Protein AF-A0A931X910-F1 (afdb_monomer_lite)

pLDDT: mean 81.78, std 16.57, range [31.94, 97.81]

Structure (mmCIF, N/CA/C/O backbone):
data_AF-A0A931X910-F1
#
_entry.id   AF-A0A931X910-F1
#
loop_
_atom_site.group_PDB
_atom_site.id
_atom_site.type_symbol
_atom_site.label_atom_id
_atom_site.label_alt_id
_atom_site.label_comp_id
_atom_site.label_asym_id
_atom_site.label_entity_id
_atom_site.label_seq_id
_atom_site.pdbx_PDB_ins_code
_atom_site.Cartn_x
_atom_site.Cartn_y
_atom_site.Cartn_z
_atom_site.occupancy
_atom_site.B_iso_or_equiv
_atom_site.auth_seq_id
_atom_site.auth_comp_id
_atom_site.auth_asym_id
_atom_site.auth_atom_id
_atom_site.pdbx_PDB_model_num
ATOM 1 N N . MET A 1 1 ? 30.484 -17.017 -35.578 1.00 37.19 1 MET A N 1
ATOM 2 C CA . MET A 1 1 ? 29.301 -17.489 -34.818 1.00 37.19 1 MET A CA 1
ATOM 3 C C . MET A 1 1 ? 29.527 -17.463 -33.292 1.00 37.19 1 MET A C 1
ATOM 5 O O . MET A 1 1 ? 29.218 -18.430 -32.618 1.00 37.19 1 MET A O 1
ATOM 9 N N . ARG A 1 2 ? 30.052 -16.366 -32.712 1.00 39.41 2 ARG A N 1
ATOM 10 C CA . ARG A 1 2 ? 30.389 -16.263 -31.266 1.00 39.41 2 ARG A CA 1
ATOM 11 C C . ARG A 1 2 ? 29.526 -15.255 -30.473 1.00 39.41 2 ARG A C 1
ATOM 13 O O . ARG A 1 2 ? 29.791 -15.018 -29.308 1.00 39.41 2 ARG A O 1
ATOM 20 N N . GLY A 1 3 ? 28.507 -14.649 -31.096 1.00 31.94 3 GLY A N 1
ATOM 21 C CA . GLY A 1 3 ? 27.680 -13.589 -30.483 1.00 31.94 3 GLY A CA 1
ATOM 22 C C . GLY A 1 3 ? 26.340 -14.043 -29.891 1.00 31.94 3 GLY A C 1
ATOM 23 O O . GLY A 1 3 ? 25.723 -13.292 -29.147 1.00 31.94 3 GLY A O 1
ATOM 24 N N . VAL A 1 4 ? 25.901 -15.268 -30.195 1.00 36.06 4 VAL A N 1
ATOM 25 C CA . VAL A 1 4 ? 24.654 -15.850 -29.672 1.00 36.06 4 VAL A CA 1
ATOM 26 C C . VAL A 1 4 ? 24.704 -16.133 -28.157 1.00 36.06 4 VAL A C 1
ATOM 28 O O . VAL A 1 4 ? 23.728 -15.798 -27.491 1.00 36.06 4 VAL A O 1
ATOM 31 N N . PRO A 1 5 ? 25.807 -16.635 -27.550 1.00 39.22 5 PRO A N 1
ATOM 32 C CA . PRO A 1 5 ? 25.792 -16.947 -26.117 1.00 39.22 5 PRO A CA 1
ATOM 33 C C . PRO A 1 5 ? 25.761 -15.697 -25.221 1.00 39.22 5 PRO A C 1
ATOM 35 O O . PRO A 1 5 ? 25.192 -15.740 -24.139 1.00 39.22 5 PRO A O 1
ATOM 38 N N . ILE A 1 6 ? 26.293 -14.557 -25.683 1.00 45.19 6 ILE A N 1
ATOM 39 C CA . ILE A 1 6 ? 26.312 -13.302 -24.907 1.00 45.19 6 ILE A CA 1
ATOM 40 C C . ILE A 1 6 ? 24.940 -12.615 -24.928 1.00 45.19 6 ILE A C 1
ATOM 42 O O . ILE A 1 6 ? 24.503 -12.080 -23.915 1.00 45.19 6 ILE A O 1
ATOM 46 N N . ALA A 1 7 ? 24.232 -12.658 -26.060 1.00 36.72 7 ALA A N 1
ATOM 47 C CA . ALA A 1 7 ? 22.882 -12.105 -26.160 1.00 36.72 7 ALA A CA 1
ATOM 48 C C . ALA A 1 7 ? 21.877 -12.911 -25.320 1.00 36.72 7 ALA A C 1
ATOM 50 O O . ALA A 1 7 ? 21.043 -12.322 -24.636 1.00 36.72 7 ALA A O 1
ATOM 51 N N . VAL A 1 8 ? 22.010 -14.243 -25.303 1.00 39.50 8 VAL A N 1
ATOM 52 C CA . VAL A 1 8 ? 21.217 -15.114 -24.423 1.00 39.50 8 VAL A CA 1
ATOM 53 C C . VAL A 1 8 ? 21.567 -14.866 -22.955 1.00 39.50 8 VAL A C 1
ATOM 55 O O . VAL A 1 8 ? 20.655 -14.760 -22.148 1.00 39.50 8 VAL A O 1
ATOM 58 N N . ALA A 1 9 ? 22.842 -14.659 -22.607 1.00 41.31 9 ALA A N 1
ATOM 59 C CA . ALA A 1 9 ? 23.249 -14.315 -21.242 1.00 41.31 9 ALA A CA 1
ATOM 60 C C . ALA A 1 9 ? 22.758 -12.927 -20.786 1.00 41.31 9 ALA A C 1
ATOM 62 O O . ALA A 1 9 ? 22.422 -12.754 -19.621 1.00 41.31 9 ALA A O 1
ATOM 63 N N . ALA A 1 10 ? 22.665 -11.941 -21.684 1.00 45.19 10 ALA A N 1
ATOM 64 C CA . ALA A 1 10 ? 22.158 -10.607 -21.355 1.00 45.19 10 ALA A CA 1
ATOM 65 C C . ALA A 1 10 ? 20.630 -10.588 -21.189 1.00 45.19 10 ALA A C 1
ATOM 67 O O . ALA A 1 10 ? 20.118 -9.954 -20.270 1.00 45.19 10 ALA A O 1
ATOM 68 N N . VAL A 1 11 ? 19.899 -11.321 -22.037 1.00 44.06 11 VAL A N 1
ATOM 69 C CA . VAL A 1 11 ? 18.442 -11.491 -21.904 1.00 44.06 11 VAL A CA 1
ATOM 70 C C . VAL A 1 11 ? 18.108 -12.360 -20.689 1.00 44.06 11 VAL A C 1
ATOM 72 O O . VAL A 1 11 ? 17.203 -12.016 -19.935 1.00 44.06 11 VAL A O 1
ATOM 75 N N . ALA A 1 12 ? 18.886 -13.415 -20.430 1.00 40.19 12 ALA A N 1
ATOM 76 C CA . ALA A 1 12 ? 18.801 -14.196 -19.198 1.00 40.19 12 ALA A CA 1
ATOM 77 C C . ALA A 1 12 ? 19.174 -13.359 -17.968 1.00 40.19 12 ALA A C 1
ATOM 79 O O . ALA A 1 12 ? 18.536 -13.504 -16.941 1.00 40.19 12 ALA A O 1
ATOM 80 N N . GLY A 1 13 ? 20.131 -12.432 -18.071 1.00 47.25 13 GLY A N 1
ATOM 81 C CA . GLY A 1 13 ? 20.490 -11.503 -16.998 1.00 47.25 13 GLY A CA 1
ATOM 82 C C . GLY A 1 13 ? 19.378 -10.503 -16.678 1.00 47.25 13 GLY A C 1
ATOM 83 O O . GLY A 1 13 ? 19.119 -10.241 -15.509 1.00 47.25 13 GLY A O 1
ATOM 84 N N . VAL A 1 14 ? 18.672 -9.999 -17.694 1.00 48.66 14 VAL A N 1
ATOM 85 C CA . VAL A 1 14 ? 17.488 -9.136 -17.532 1.00 48.66 14 VAL A CA 1
ATOM 86 C C . VAL A 1 14 ? 16.306 -9.917 -16.946 1.00 48.66 14 VAL A C 1
ATOM 88 O O . VAL A 1 14 ? 15.656 -9.428 -16.024 1.00 48.66 14 VAL A O 1
ATOM 91 N N . LEU A 1 15 ? 16.066 -11.146 -17.419 1.00 43.22 15 LEU A N 1
ATOM 92 C CA . LEU A 1 15 ? 15.037 -12.041 -16.877 1.00 43.22 15 LEU A CA 1
ATOM 93 C C . LEU A 1 15 ? 15.360 -12.474 -15.436 1.00 43.22 15 LEU A C 1
ATOM 95 O O . LEU A 1 15 ? 14.472 -12.468 -14.584 1.00 43.22 15 LEU A O 1
ATOM 99 N N . CYS A 1 16 ? 16.631 -12.752 -15.131 1.00 41.53 16 CYS A N 1
ATOM 100 C CA . CYS A 1 16 ? 17.117 -12.982 -13.773 1.00 41.53 16 CYS A CA 1
ATOM 101 C C . CYS A 1 16 ? 16.945 -11.730 -12.916 1.00 41.53 16 CYS A C 1
ATOM 103 O O . CYS A 1 16 ? 16.457 -11.852 -11.806 1.00 41.53 16 CYS A O 1
ATOM 105 N N . PHE A 1 17 ? 17.233 -10.522 -13.410 1.00 45.16 17 PHE A N 1
ATOM 106 C CA . PHE A 1 17 ? 17.000 -9.283 -12.653 1.00 45.16 17 PHE A CA 1
ATOM 107 C C . PHE A 1 17 ? 15.525 -9.076 -12.285 1.00 45.16 17 PHE A C 1
ATOM 109 O O . PHE A 1 17 ? 15.231 -8.599 -11.191 1.00 45.16 17 PHE A O 1
ATOM 116 N N . THR A 1 18 ? 14.594 -9.481 -13.154 1.00 46.31 18 THR A N 1
ATOM 117 C CA . THR A 1 18 ? 13.155 -9.454 -12.846 1.00 46.31 18 THR A CA 1
ATOM 118 C C . THR A 1 18 ? 12.698 -10.601 -11.934 1.00 46.31 18 THR A C 1
ATOM 120 O O . THR A 1 18 ? 11.724 -10.433 -11.206 1.00 46.31 18 THR A O 1
ATOM 123 N N . ALA A 1 19 ? 13.402 -11.739 -11.925 1.00 39.91 19 ALA A N 1
ATOM 124 C CA . ALA A 1 19 ? 13.102 -12.901 -11.079 1.00 39.91 19 ALA A CA 1
ATOM 125 C C . ALA A 1 19 ? 13.831 -12.887 -9.714 1.00 39.91 19 ALA A C 1
ATOM 127 O O . ALA A 1 19 ? 13.391 -13.533 -8.769 1.00 39.91 19 ALA A O 1
ATOM 128 N N . LEU A 1 20 ? 14.910 -12.112 -9.563 1.00 43.19 20 LEU A N 1
ATOM 129 C CA . LEU A 1 20 ? 15.740 -12.030 -8.350 1.00 43.19 20 LEU A CA 1
ATOM 130 C C . LEU A 1 20 ? 15.029 -11.372 -7.155 1.00 43.19 20 LEU A C 1
ATOM 132 O O . LEU A 1 20 ? 15.513 -11.470 -6.031 1.00 43.19 20 LEU A O 1
ATOM 136 N N . GLY A 1 21 ? 13.853 -10.772 -7.360 1.00 41.94 21 GLY A N 1
ATOM 137 C CA . GLY A 1 21 ? 12.989 -10.295 -6.275 1.00 41.94 21 GLY A CA 1
ATOM 138 C C . GLY A 1 21 ? 12.405 -11.407 -5.390 1.00 41.94 21 GLY A C 1
ATOM 139 O O . GLY A 1 21 ? 11.758 -11.095 -4.393 1.00 41.94 21 GLY A O 1
ATOM 140 N N . THR A 1 22 ? 12.607 -12.687 -5.733 1.00 41.72 22 THR A N 1
ATOM 141 C CA . THR A 1 22 ? 12.107 -13.837 -4.957 1.00 41.72 22 THR A CA 1
ATOM 142 C C . THR A 1 22 ? 13.198 -14.679 -4.288 1.00 41.72 22 THR A C 1
ATOM 144 O O . THR A 1 22 ? 12.863 -15.662 -3.630 1.00 41.72 22 THR A O 1
ATOM 147 N N . ALA A 1 23 ? 14.485 -14.347 -4.444 1.00 38.78 23 ALA A N 1
ATOM 148 C CA . ALA A 1 23 ? 15.570 -15.134 -3.855 1.00 38.78 23 ALA A CA 1
ATOM 149 C C . ALA A 1 23 ? 15.841 -14.705 -2.395 1.00 38.78 23 ALA A C 1
ATOM 151 O O . ALA A 1 23 ? 15.993 -13.508 -2.135 1.00 38.78 23 ALA A O 1
ATOM 152 N N . PRO A 1 24 ? 15.896 -15.643 -1.427 1.00 40.34 24 PRO A N 1
ATOM 153 C CA . PRO A 1 24 ? 16.210 -15.319 -0.043 1.00 40.34 24 PRO A CA 1
ATOM 154 C C . PRO A 1 24 ? 17.628 -14.741 0.075 1.00 40.34 24 PRO A C 1
ATOM 156 O O . PRO A 1 24 ? 18.580 -15.199 -0.549 1.00 40.34 24 PRO A O 1
ATOM 159 N N . PHE A 1 25 ? 17.718 -13.692 0.883 1.00 46.91 25 PHE A N 1
ATOM 160 C CA . PHE A 1 25 ? 18.834 -12.770 1.081 1.00 46.91 25 PHE A CA 1
ATOM 161 C C . PHE A 1 25 ? 20.026 -13.439 1.802 1.00 46.91 25 PHE A C 1
ATOM 163 O O . PHE A 1 25 ? 20.236 -13.179 2.984 1.00 46.91 25 PHE A O 1
ATOM 170 N N . VAL A 1 26 ? 20.752 -14.362 1.152 1.00 46.69 26 VAL A N 1
ATOM 171 C CA . VAL A 1 26 ? 21.807 -15.156 1.833 1.00 46.69 26 VAL A CA 1
ATOM 172 C C . VAL A 1 26 ? 23.192 -15.160 1.155 1.00 46.69 26 VAL A C 1
ATOM 174 O O . VAL A 1 26 ? 24.150 -15.558 1.795 1.00 46.69 26 VAL A O 1
ATOM 177 N N . ASP A 1 27 ? 23.389 -14.586 -0.032 1.00 46.28 27 ASP A N 1
ATOM 178 C CA . ASP A 1 27 ? 24.735 -14.397 -0.620 1.00 46.28 27 ASP A CA 1
ATOM 179 C C . ASP A 1 27 ? 24.799 -13.065 -1.384 1.00 46.28 27 ASP A C 1
ATOM 181 O O . ASP A 1 27 ? 23.728 -12.526 -1.693 1.00 46.28 27 ASP A O 1
ATOM 185 N N . PRO A 1 28 ? 25.985 -12.477 -1.689 1.00 53.91 28 PRO A N 1
ATOM 186 C CA . PRO A 1 28 ? 26.033 -11.331 -2.592 1.00 53.91 28 PRO A CA 1
ATOM 187 C C . PRO A 1 28 ? 25.282 -11.738 -3.864 1.00 53.91 28 PRO A C 1
ATOM 189 O O . PRO A 1 28 ? 25.686 -12.700 -4.520 1.00 53.91 28 PRO A O 1
ATOM 192 N N . PRO A 1 29 ? 24.143 -11.090 -4.169 1.00 62.62 29 PRO A N 1
ATOM 193 C CA . PRO A 1 29 ? 23.211 -11.625 -5.143 1.00 62.62 29 PRO A CA 1
ATOM 194 C C . PRO A 1 29 ? 23.954 -11.749 -6.464 1.00 62.62 29 PRO A C 1
ATOM 196 O O . PRO A 1 29 ? 24.669 -10.827 -6.850 1.00 62.62 29 PRO A O 1
ATOM 199 N N . GLU A 1 30 ? 23.795 -12.865 -7.169 1.00 56.19 30 GLU A N 1
ATOM 200 C CA . GLU A 1 30 ? 24.466 -13.147 -8.449 1.00 56.19 30 GLU A CA 1
ATOM 201 C C . GLU A 1 30 ? 24.354 -11.973 -9.453 1.00 56.19 30 GLU A C 1
ATOM 203 O O . GLU A 1 30 ? 25.235 -11.746 -10.288 1.00 56.19 30 GLU A O 1
ATOM 208 N N . GLY A 1 31 ? 23.313 -11.143 -9.305 1.00 60.06 31 GLY A N 1
ATOM 209 C CA . GLY A 1 31 ? 23.129 -9.879 -10.018 1.00 60.06 31 GLY A CA 1
ATOM 210 C C . GLY A 1 31 ? 24.230 -8.824 -9.813 1.00 60.06 31 GLY A C 1
ATOM 211 O O . GLY A 1 31 ? 24.483 -8.045 -10.730 1.00 60.06 31 GLY A O 1
ATOM 212 N N . PHE A 1 32 ? 24.931 -8.796 -8.676 1.00 69.00 32 PHE A N 1
ATOM 213 C CA . PHE A 1 32 ? 26.040 -7.869 -8.414 1.00 69.00 32 PHE A CA 1
ATOM 214 C C . PHE A 1 32 ? 27.243 -8.157 -9.321 1.00 69.00 32 PHE A C 1
ATOM 216 O O . PHE A 1 32 ? 27.786 -7.248 -9.952 1.00 69.00 32 PHE A O 1
ATOM 223 N N . HIS A 1 33 ? 27.621 -9.431 -9.458 1.00 72.81 33 HIS A N 1
ATOM 224 C CA . HIS A 1 33 ? 28.707 -9.840 -10.350 1.00 72.81 33 HIS A CA 1
ATOM 225 C C . HIS A 1 33 ? 28.357 -9.574 -11.818 1.00 72.81 33 HIS A C 1
ATOM 227 O O . HIS A 1 33 ? 29.181 -9.044 -12.567 1.00 72.81 33 HIS A O 1
ATOM 233 N N . ALA A 1 34 ? 27.116 -9.861 -12.217 1.00 71.69 34 ALA A N 1
ATOM 234 C CA . ALA A 1 34 ? 26.628 -9.549 -13.557 1.00 71.69 34 ALA A CA 1
ATOM 235 C C . ALA A 1 34 ? 26.652 -8.035 -13.851 1.00 71.69 34 ALA A C 1
ATOM 237 O O . ALA A 1 34 ? 27.059 -7.628 -14.942 1.00 71.69 34 ALA A O 1
ATOM 238 N N . ALA A 1 35 ? 26.281 -7.194 -12.880 1.00 72.75 35 ALA A N 1
ATOM 239 C CA . ALA A 1 35 ? 26.308 -5.739 -13.024 1.00 72.75 35 ALA A CA 1
ATOM 240 C C . ALA A 1 35 ? 27.735 -5.196 -13.203 1.00 72.75 35 ALA A C 1
ATOM 242 O O . ALA A 1 35 ? 27.966 -4.354 -14.073 1.00 72.75 35 ALA A O 1
ATOM 243 N N . LEU A 1 36 ? 28.708 -5.710 -12.442 1.00 78.38 36 LEU A N 1
ATOM 244 C CA . LEU A 1 36 ? 30.117 -5.333 -12.596 1.00 78.38 36 LEU A CA 1
ATOM 245 C C . LEU A 1 36 ? 30.684 -5.756 -13.958 1.00 78.38 36 LEU A C 1
ATOM 247 O O . LEU A 1 36 ? 31.398 -4.978 -14.593 1.00 78.38 36 LEU A O 1
ATOM 251 N N . LEU A 1 37 ? 30.335 -6.953 -14.444 1.00 81.56 37 LEU A N 1
ATOM 252 C CA . LEU A 1 37 ? 30.733 -7.415 -15.778 1.00 81.56 37 LEU A CA 1
ATOM 253 C C . LEU A 1 37 ? 30.118 -6.553 -16.891 1.00 81.56 37 LEU A C 1
ATOM 255 O O . LEU A 1 37 ? 30.815 -6.193 -17.842 1.00 81.56 37 LEU A O 1
ATOM 259 N N . ALA A 1 38 ? 28.844 -6.174 -16.763 1.00 79.56 38 ALA A N 1
ATOM 260 C CA . ALA A 1 38 ? 28.187 -5.265 -17.700 1.00 79.56 38 ALA A CA 1
ATOM 261 C C . ALA A 1 38 ? 28.839 -3.871 -17.695 1.00 79.56 38 ALA A C 1
ATOM 263 O O . ALA A 1 38 ? 29.133 -3.323 -18.759 1.00 79.56 38 ALA A O 1
ATOM 264 N N . ALA A 1 39 ? 29.143 -3.332 -16.510 1.00 81.69 39 ALA A N 1
ATOM 265 C CA . ALA A 1 39 ? 29.836 -2.055 -16.360 1.00 81.69 39 ALA A CA 1
ATOM 266 C C . ALA A 1 39 ? 31.229 -2.085 -17.006 1.00 81.69 39 ALA A C 1
ATOM 268 O O . ALA A 1 39 ? 31.592 -1.164 -17.743 1.00 81.69 39 ALA A O 1
ATOM 269 N N . ARG A 1 40 ? 31.982 -3.173 -16.803 1.00 84.75 40 ARG A N 1
ATOM 270 C CA . ARG A 1 40 ? 33.286 -3.374 -17.443 1.00 84.75 40 ARG A CA 1
ATOM 271 C C . ARG A 1 40 ? 33.173 -3.427 -18.967 1.00 84.75 40 ARG A C 1
ATOM 273 O O . ARG A 1 40 ? 33.951 -2.772 -19.655 1.00 84.75 40 ARG A O 1
ATOM 280 N N . ALA A 1 41 ? 32.185 -4.152 -19.493 1.00 83.75 41 ALA A N 1
ATOM 281 C CA . ALA A 1 41 ? 31.946 -4.250 -20.931 1.00 83.75 41 ALA A CA 1
ATOM 282 C C . ALA A 1 41 ? 31.585 -2.893 -21.566 1.00 83.75 41 ALA A C 1
ATOM 284 O O . ALA A 1 41 ? 32.011 -2.607 -22.688 1.00 83.75 41 ALA A O 1
ATOM 285 N N . TRP A 1 42 ? 30.833 -2.044 -20.856 1.00 82.69 42 TRP A N 1
ATOM 286 C CA . TRP A 1 42 ? 30.564 -0.669 -21.283 1.00 82.69 42 TRP A CA 1
ATOM 287 C C . TRP A 1 42 ? 31.821 0.210 -21.261 1.00 82.69 42 TRP A C 1
ATOM 289 O O . TRP A 1 42 ? 32.052 0.923 -22.239 1.00 82.69 42 TRP A O 1
ATOM 299 N N . ASP A 1 43 ? 32.650 0.142 -20.214 1.00 86.38 43 ASP A N 1
ATOM 300 C CA . ASP A 1 43 ? 33.898 0.921 -20.114 1.00 86.38 43 ASP A CA 1
ATOM 301 C C . ASP A 1 43 ? 34.890 0.552 -21.232 1.00 86.38 43 ASP A C 1
ATOM 303 O O . ASP A 1 43 ? 35.399 1.431 -21.933 1.00 86.38 43 ASP A O 1
ATOM 307 N N . ASP A 1 44 ? 35.081 -0.746 -21.494 1.00 85.56 44 ASP A N 1
ATOM 308 C CA . ASP A 1 44 ? 35.953 -1.222 -22.576 1.00 85.56 44 ASP A CA 1
ATOM 309 C C . ASP A 1 44 ? 35.453 -0.770 -23.961 1.00 85.56 44 ASP A C 1
ATOM 311 O O . ASP A 1 44 ? 36.248 -0.378 -24.823 1.00 85.56 44 ASP A O 1
ATOM 315 N N . ALA A 1 45 ? 34.134 -0.753 -24.180 1.00 84.50 45 ALA A N 1
ATOM 316 C CA . ALA A 1 45 ? 33.540 -0.276 -25.429 1.00 84.50 45 ALA A CA 1
ATOM 317 C C . ALA A 1 45 ? 33.593 1.250 -25.593 1.00 84.50 45 ALA A C 1
ATOM 319 O O . ALA A 1 45 ? 33.788 1.732 -26.712 1.00 84.50 45 ALA A O 1
ATOM 320 N N . LEU A 1 46 ? 33.481 2.015 -24.505 1.00 85.12 46 LEU A N 1
ATOM 321 C CA . LEU A 1 46 ? 33.659 3.471 -24.521 1.00 85.12 46 LEU A CA 1
ATOM 322 C C . LEU A 1 46 ? 35.112 3.858 -24.822 1.00 85.12 46 LEU A C 1
ATOM 324 O O . LEU A 1 46 ? 35.353 4.765 -25.622 1.00 85.12 46 LEU A O 1
ATOM 328 N N . ARG A 1 47 ? 36.076 3.135 -24.241 1.00 87.56 47 ARG A N 1
ATOM 329 C CA . ARG A 1 47 ? 37.519 3.348 -24.457 1.00 87.56 47 ARG A CA 1
ATOM 330 C C . ARG A 1 47 ? 38.045 2.758 -25.768 1.00 87.56 47 ARG A C 1
ATOM 332 O O . ARG A 1 47 ? 39.207 2.976 -26.098 1.00 87.56 47 ARG A O 1
ATOM 339 N N . ARG A 1 48 ? 37.204 2.048 -26.531 1.00 81.81 48 ARG A N 1
ATOM 340 C CA . ARG A 1 48 ? 37.568 1.325 -27.767 1.00 81.81 48 ARG A CA 1
ATOM 341 C C . ARG A 1 48 ? 38.701 0.310 -27.553 1.00 81.81 48 ARG A C 1
ATOM 343 O O . ARG A 1 48 ? 39.602 0.198 -28.383 1.00 81.81 48 ARG A O 1
ATOM 350 N N . GLY A 1 49 ? 38.653 -0.422 -26.442 1.00 78.06 49 GLY A N 1
ATOM 351 C CA . GLY A 1 49 ? 39.635 -1.456 -26.122 1.00 78.06 49 GLY A CA 1
ATOM 352 C C . GLY A 1 49 ? 39.633 -2.620 -27.131 1.00 78.06 49 GLY A C 1
ATOM 353 O O . GLY A 1 49 ? 38.609 -2.901 -27.767 1.00 78.06 49 GLY A O 1
ATOM 354 N N . PRO A 1 50 ? 40.764 -3.329 -27.297 1.00 73.75 50 PRO A N 1
ATOM 355 C CA . PRO A 1 50 ? 40.826 -4.514 -28.146 1.00 73.75 50 PRO A CA 1
ATOM 356 C C . PRO A 1 50 ? 39.858 -5.594 -27.637 1.00 73.75 50 PRO A C 1
ATOM 358 O O . PRO A 1 50 ? 39.865 -5.946 -26.463 1.00 73.75 50 PRO A O 1
ATOM 361 N N . GLY A 1 51 ? 39.004 -6.113 -28.527 1.00 77.75 51 GLY A N 1
ATOM 362 C CA . GLY A 1 51 ? 37.983 -7.112 -28.181 1.00 77.75 51 GLY A CA 1
ATOM 363 C C . GLY A 1 51 ? 36.677 -6.545 -27.609 1.00 77.75 51 GLY A C 1
ATOM 364 O O . GLY A 1 51 ? 35.797 -7.327 -27.247 1.00 77.75 51 GLY A O 1
ATOM 365 N N . ALA A 1 52 ? 36.515 -5.218 -27.559 1.00 80.19 52 ALA A N 1
ATOM 366 C CA . ALA A 1 52 ? 35.318 -4.603 -27.003 1.00 80.19 52 ALA A CA 1
ATOM 367 C C . ALA A 1 52 ? 34.026 -4.997 -27.758 1.00 80.19 52 ALA A C 1
ATOM 369 O O . ALA A 1 52 ? 34.003 -5.041 -28.998 1.00 80.19 52 ALA A O 1
ATOM 370 N N . PRO A 1 53 ? 32.922 -5.257 -27.032 1.00 79.31 53 PRO A N 1
ATOM 371 C CA . PRO A 1 53 ? 31.641 -5.564 -27.647 1.00 79.31 53 PRO A CA 1
ATOM 372 C C . PRO A 1 53 ? 31.107 -4.378 -28.460 1.00 79.31 53 PRO A C 1
ATOM 374 O O . PRO A 1 53 ? 31.324 -3.207 -28.150 1.00 79.31 53 PRO A O 1
ATOM 377 N N . ARG A 1 54 ? 30.377 -4.685 -29.538 1.00 82.00 54 ARG A N 1
ATOM 378 C CA . ARG A 1 54 ? 29.789 -3.659 -30.411 1.00 82.00 54 ARG A CA 1
ATOM 379 C C . ARG A 1 54 ? 28.742 -2.851 -29.645 1.00 82.00 54 ARG A C 1
ATOM 381 O O . ARG A 1 54 ? 27.939 -3.431 -28.921 1.00 82.00 54 ARG A O 1
ATOM 388 N N . ALA A 1 55 ? 28.658 -1.549 -29.923 1.00 78.38 55 ALA A N 1
ATOM 389 C CA . ALA A 1 55 ? 27.672 -0.647 -29.317 1.00 78.38 55 ALA A CA 1
ATOM 390 C C . ALA A 1 55 ? 26.236 -1.202 -29.356 1.00 78.38 55 ALA A C 1
ATOM 392 O O . ALA A 1 55 ? 25.534 -1.166 -28.355 1.00 78.38 55 ALA A O 1
ATOM 393 N N . GLY A 1 56 ? 25.821 -1.794 -30.482 1.00 76.00 56 GLY A N 1
ATOM 394 C CA . GLY A 1 56 ? 24.493 -2.402 -30.595 1.00 76.00 56 GLY A CA 1
ATOM 395 C C . GLY A 1 56 ? 24.262 -3.564 -29.623 1.00 76.00 56 GLY A C 1
ATOM 396 O O . GLY A 1 56 ? 23.189 -3.661 -29.050 1.00 76.00 56 GLY A O 1
ATOM 397 N N . VAL A 1 57 ? 25.272 -4.398 -29.355 1.00 83.25 57 VAL A N 1
ATOM 398 C CA . VAL A 1 57 ? 25.154 -5.512 -28.391 1.00 83.25 57 VAL A CA 1
ATOM 399 C C . VAL A 1 57 ? 24.926 -4.989 -26.972 1.00 83.25 57 VAL A C 1
ATOM 401 O O . VAL A 1 57 ? 24.203 -5.603 -26.198 1.00 83.25 57 VAL A O 1
ATOM 404 N N . LEU A 1 58 ? 25.510 -3.836 -26.652 1.00 84.38 58 LEU A N 1
ATOM 405 C CA . LEU A 1 58 ? 25.424 -3.209 -25.337 1.00 84.38 58 LEU A CA 1
ATOM 406 C C . LEU A 1 58 ? 24.155 -2.370 -25.134 1.00 84.38 58 LEU A C 1
ATOM 408 O O . LEU A 1 58 ? 23.733 -2.190 -23.995 1.00 84.38 58 LEU A O 1
ATOM 412 N N . LEU A 1 59 ? 23.559 -1.857 -26.214 1.00 86.88 59 LEU A N 1
ATOM 413 C CA . LEU A 1 59 ? 22.344 -1.034 -26.172 1.00 86.88 59 LEU A CA 1
ATOM 414 C C . LEU A 1 59 ? 21.052 -1.838 -26.376 1.00 86.88 59 LEU A C 1
ATOM 416 O O . LEU A 1 59 ? 19.991 -1.385 -25.956 1.00 86.88 59 LEU A O 1
ATOM 420 N N . VAL A 1 60 ? 21.116 -3.027 -26.984 1.00 87.81 60 VAL A N 1
ATOM 421 C CA . VAL A 1 60 ? 19.930 -3.872 -27.213 1.00 87.81 60 VAL A CA 1
ATOM 422 C C . VAL A 1 60 ? 19.234 -4.292 -25.911 1.00 87.81 60 VAL A C 1
ATOM 424 O O . VAL A 1 60 ? 18.015 -4.154 -25.859 1.00 87.81 60 VAL A O 1
ATOM 427 N N . PRO A 1 61 ? 19.925 -4.747 -24.846 1.00 86.94 61 PRO A N 1
ATOM 428 C CA . PRO A 1 61 ? 19.244 -5.120 -23.605 1.00 86.94 61 PRO A CA 1
ATOM 429 C C . PRO A 1 61 ? 18.414 -3.984 -22.974 1.00 86.94 61 PRO A C 1
ATOM 431 O O . PRO A 1 61 ? 17.215 -4.193 -22.780 1.00 86.94 61 PRO A O 1
ATOM 434 N N . PRO A 1 62 ? 18.958 -2.772 -22.710 1.00 86.62 62 PRO A N 1
ATOM 435 C CA . PRO A 1 62 ? 18.143 -1.682 -22.172 1.00 86.62 62 PRO A CA 1
ATOM 436 C C . PRO A 1 62 ? 17.054 -1.230 -23.153 1.00 86.62 62 PRO A C 1
ATOM 438 O O . PRO A 1 62 ? 15.955 -0.896 -22.718 1.00 86.62 62 PRO A O 1
ATOM 441 N N . LEU A 1 63 ? 17.308 -1.283 -24.468 1.00 92.50 63 LEU A N 1
ATOM 442 C CA . LEU A 1 63 ? 16.288 -1.002 -25.480 1.00 92.50 63 LEU A CA 1
ATOM 443 C C . LEU A 1 63 ? 15.093 -1.959 -25.368 1.00 92.50 63 LEU A C 1
ATOM 445 O O . LEU A 1 63 ? 13.955 -1.502 -25.374 1.00 92.50 63 LEU A O 1
ATOM 449 N N . VAL A 1 64 ? 15.335 -3.267 -25.250 1.00 91.00 64 VAL A N 1
ATOM 450 C CA . VAL A 1 64 ? 14.268 -4.275 -25.129 1.00 91.00 64 VAL A CA 1
ATOM 451 C C . VAL A 1 64 ? 13.458 -4.059 -23.852 1.00 91.00 64 VAL A C 1
ATOM 453 O O . VAL A 1 64 ? 12.230 -4.075 -23.905 1.00 91.00 64 VAL A O 1
ATOM 456 N N . VAL A 1 65 ? 14.126 -3.803 -22.723 1.00 89.38 65 VAL A N 1
ATOM 457 C CA . VAL A 1 65 ? 13.450 -3.540 -21.440 1.00 89.38 65 VAL A CA 1
ATOM 458 C C . VAL A 1 65 ? 12.579 -2.292 -21.524 1.00 89.38 65 VAL A C 1
ATOM 460 O O . VAL A 1 65 ? 11.415 -2.327 -21.127 1.00 89.38 65 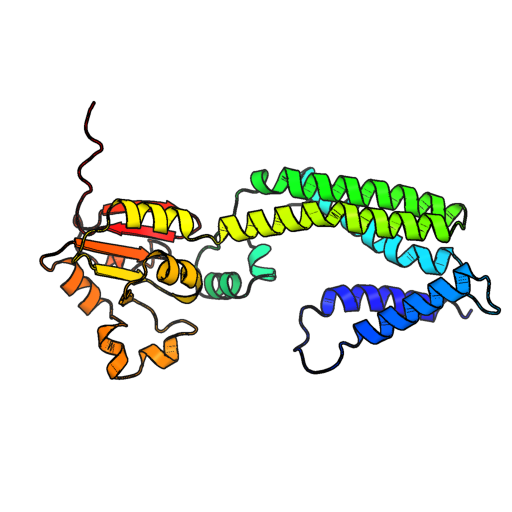VAL A O 1
ATOM 463 N N . PHE A 1 66 ? 13.111 -1.194 -22.062 1.00 93.38 66 PHE A N 1
ATOM 464 C CA . PHE A 1 66 ? 12.369 0.063 -22.150 1.00 93.38 66 PHE A CA 1
ATOM 465 C C . PHE A 1 66 ? 11.223 -0.026 -23.154 1.00 93.38 66 PHE A C 1
ATOM 467 O O . PHE A 1 66 ? 10.144 0.490 -22.871 1.00 93.38 66 PHE A O 1
ATOM 474 N N . ALA A 1 67 ? 11.412 -0.735 -24.269 1.00 93.94 67 ALA A N 1
ATOM 475 C CA . ALA A 1 67 ? 10.351 -0.977 -25.238 1.00 93.94 67 ALA A CA 1
ATOM 476 C C . ALA A 1 67 ? 9.214 -1.800 -24.619 1.00 93.94 67 ALA A C 1
ATOM 478 O O . ALA A 1 67 ? 8.048 -1.430 -24.748 1.00 93.94 67 ALA A O 1
ATOM 479 N N . ALA A 1 68 ? 9.544 -2.877 -23.900 1.00 92.62 68 ALA A N 1
ATOM 480 C CA . ALA A 1 68 ? 8.553 -3.688 -23.200 1.00 92.62 68 ALA A CA 1
ATOM 481 C C . ALA A 1 68 ? 7.800 -2.864 -22.145 1.00 92.62 68 ALA A C 1
ATOM 483 O O . ALA A 1 68 ? 6.570 -2.882 -22.118 1.00 92.62 68 ALA A O 1
ATOM 484 N N . ALA A 1 69 ? 8.516 -2.085 -21.327 1.00 89.44 69 ALA A N 1
ATOM 485 C CA . ALA A 1 69 ? 7.907 -1.197 -20.341 1.00 89.44 69 ALA A CA 1
ATOM 486 C C . ALA A 1 69 ? 6.982 -0.162 -21.002 1.00 89.44 69 ALA A C 1
ATOM 488 O O . ALA A 1 69 ? 5.845 0.002 -20.566 1.00 89.44 69 ALA A O 1
ATOM 489 N N . ALA A 1 70 ? 7.424 0.489 -22.081 1.00 93.75 70 ALA A N 1
ATOM 490 C CA . ALA A 1 70 ? 6.629 1.470 -22.814 1.00 93.75 70 ALA A CA 1
ATOM 491 C C . ALA A 1 70 ? 5.339 0.864 -23.387 1.00 93.75 70 ALA A C 1
ATOM 493 O O . ALA A 1 70 ? 4.275 1.465 -23.257 1.00 93.75 70 ALA A O 1
ATOM 494 N N . VAL A 1 71 ? 5.414 -0.335 -23.975 1.00 92.44 71 VAL A N 1
ATOM 495 C CA . VAL A 1 71 ? 4.246 -1.036 -24.533 1.00 92.44 71 VAL A CA 1
ATOM 496 C C . VAL A 1 71 ? 3.271 -1.448 -23.431 1.00 92.44 71 VAL A C 1
ATOM 498 O O . VAL A 1 71 ? 2.077 -1.181 -23.548 1.00 92.44 71 VAL A O 1
ATOM 501 N N . LEU A 1 72 ? 3.762 -2.056 -22.349 1.00 89.94 72 LEU A N 1
ATOM 502 C CA . LEU A 1 72 ? 2.912 -2.515 -21.246 1.00 89.94 72 LEU A CA 1
ATOM 503 C C . LEU A 1 72 ? 2.240 -1.341 -20.523 1.00 89.94 72 LEU A C 1
ATOM 505 O O . LEU A 1 72 ? 1.032 -1.360 -20.294 1.00 89.94 72 LEU A O 1
ATOM 509 N N . LEU A 1 73 ? 3.004 -0.296 -20.200 1.00 89.75 73 LEU A N 1
ATOM 510 C CA . LEU A 1 73 ? 2.489 0.888 -19.511 1.00 89.75 73 LEU A CA 1
ATOM 511 C C . LEU A 1 73 ? 1.595 1.727 -20.426 1.00 89.75 73 LEU A C 1
ATOM 513 O O . LEU A 1 73 ? 0.561 2.211 -19.980 1.00 89.75 73 LEU A O 1
ATOM 517 N N . GLY A 1 74 ? 1.943 1.871 -21.707 1.00 90.38 74 GLY A N 1
ATOM 518 C CA . GLY A 1 74 ? 1.112 2.568 -22.690 1.00 90.38 74 GLY A CA 1
ATOM 519 C C . GLY A 1 74 ? -0.211 1.844 -22.944 1.00 90.38 74 GLY A C 1
ATOM 520 O O . GLY A 1 74 ? -1.269 2.474 -22.973 1.00 90.38 74 GLY A O 1
ATOM 521 N N . GLY A 1 75 ? -0.175 0.513 -23.043 1.00 88.44 75 GLY A N 1
ATOM 522 C CA . GLY A 1 75 ? -1.378 -0.312 -23.126 1.00 88.44 75 GLY A CA 1
ATOM 523 C C . GLY A 1 75 ? -2.251 -0.179 -21.878 1.00 88.44 75 GLY A C 1
ATOM 524 O O . GLY A 1 75 ? -3.464 -0.029 -21.993 1.00 88.44 75 GLY A O 1
ATOM 525 N N . ALA A 1 76 ? -1.648 -0.146 -20.687 1.00 86.19 76 ALA A N 1
ATOM 526 C CA . ALA A 1 76 ? -2.384 0.069 -19.444 1.00 86.19 76 ALA A CA 1
ATOM 527 C C . ALA A 1 76 ? -2.976 1.488 -19.337 1.00 86.19 76 ALA A C 1
ATOM 529 O O . ALA A 1 76 ? -4.129 1.645 -18.942 1.00 86.19 76 ALA A O 1
ATOM 530 N N . ALA A 1 77 ? -2.227 2.522 -19.732 1.00 86.06 77 ALA A N 1
ATOM 531 C CA . ALA A 1 77 ? -2.677 3.916 -19.697 1.00 86.06 77 ALA A CA 1
ATOM 532 C C . ALA A 1 77 ? -3.844 4.196 -20.658 1.00 86.06 77 ALA A C 1
ATOM 534 O O . ALA A 1 77 ? -4.695 5.031 -20.369 1.00 86.06 77 ALA A O 1
ATOM 535 N N . THR A 1 78 ? -3.887 3.497 -21.794 1.00 86.81 78 THR A N 1
ATOM 536 C CA . THR A 1 78 ? -4.953 3.621 -22.805 1.00 86.81 78 THR A CA 1
ATOM 537 C C . THR A 1 78 ? -6.140 2.692 -22.551 1.00 86.81 78 THR A C 1
ATOM 539 O O . THR A 1 78 ? -7.120 2.737 -23.289 1.00 86.81 78 THR A O 1
ATOM 542 N N . GLY A 1 79 ? -6.065 1.838 -21.524 1.00 82.38 79 GLY A N 1
ATOM 543 C CA . GLY A 1 79 ? -7.079 0.824 -21.234 1.00 82.38 79 GLY A CA 1
ATOM 544 C C . GLY A 1 79 ? -7.061 -0.381 -22.182 1.00 82.38 79 GLY A C 1
ATOM 545 O O . GLY A 1 79 ? -7.896 -1.269 -22.036 1.00 82.38 79 GLY A O 1
ATOM 546 N N . ALA A 1 80 ? -6.110 -0.454 -23.120 1.00 85.25 80 ALA A N 1
ATOM 547 C CA . ALA A 1 80 ? -5.922 -1.610 -23.998 1.00 85.25 80 ALA A CA 1
ATOM 548 C C . ALA A 1 80 ? -5.434 -2.855 -23.234 1.00 85.25 80 ALA A C 1
ATOM 550 O O . ALA A 1 80 ? -5.698 -3.983 -23.646 1.00 85.25 80 ALA A O 1
ATOM 551 N N . LEU A 1 81 ? -4.734 -2.654 -22.113 1.00 82.12 81 LEU A N 1
ATOM 552 C CA . LEU A 1 81 ? -4.366 -3.699 -21.162 1.00 82.12 81 LEU A CA 1
ATOM 553 C C . LEU A 1 81 ? -5.063 -3.437 -19.829 1.00 82.12 81 LEU A C 1
ATOM 555 O O . LEU A 1 81 ? -4.842 -2.416 -19.180 1.00 82.12 81 LEU A O 1
ATOM 559 N N . THR A 1 82 ? -5.882 -4.384 -19.388 1.00 73.94 82 THR A N 1
ATOM 560 C CA . THR A 1 82 ? -6.489 -4.336 -18.058 1.00 73.94 82 THR A CA 1
ATOM 561 C C . THR A 1 82 ? -5.461 -4.740 -17.011 1.00 73.94 82 THR A C 1
ATOM 563 O O . THR A 1 82 ? -4.935 -5.851 -17.064 1.00 73.94 82 THR A O 1
ATOM 566 N N . ILE A 1 83 ? -5.204 -3.873 -16.031 1.00 68.94 83 ILE A N 1
ATOM 567 C CA . ILE A 1 83 ? -4.455 -4.248 -14.828 1.00 68.94 83 ILE A CA 1
ATOM 568 C C . ILE A 1 83 ? -5.404 -5.074 -13.947 1.00 68.94 83 ILE A C 1
ATOM 570 O O . ILE A 1 83 ? -6.401 -4.518 -13.481 1.00 68.94 83 ILE A O 1
ATOM 574 N N . PRO A 1 84 ? -5.141 -6.373 -13.700 1.00 66.94 84 PRO A N 1
ATOM 575 C CA . PRO A 1 84 ? -6.032 -7.190 -12.887 1.00 66.94 84 PRO A CA 1
ATOM 576 C C . PRO A 1 84 ? -6.191 -6.604 -11.482 1.00 66.94 84 PRO A C 1
ATOM 578 O O . PRO A 1 84 ? -5.208 -6.208 -10.844 1.00 66.94 84 PRO A O 1
ATOM 581 N N . SER A 1 85 ? -7.423 -6.593 -10.976 1.00 56.47 85 SER A N 1
ATOM 582 C CA . SER A 1 85 ? -7.710 -6.301 -9.572 1.00 56.47 85 SER A CA 1
ATOM 583 C C . SER A 1 85 ? -6.982 -7.328 -8.702 1.00 56.47 85 SER A C 1
ATOM 585 O O . SER A 1 85 ? -7.303 -8.512 -8.743 1.00 56.47 85 SER A O 1
ATOM 587 N N . GLY A 1 86 ? -5.961 -6.895 -7.958 1.00 58.50 86 GLY A N 1
ATOM 588 C CA . GLY A 1 86 ? -5.111 -7.792 -7.165 1.00 58.50 86 GLY A CA 1
ATOM 589 C C . GLY A 1 86 ? -3.679 -7.951 -7.677 1.00 58.50 86 GLY A C 1
ATOM 590 O O . GLY A 1 86 ? -2.899 -8.668 -7.058 1.00 58.50 86 GLY A O 1
ATOM 591 N N . SER A 1 87 ? -3.267 -7.233 -8.724 1.00 65.44 87 SER A N 1
ATOM 592 C CA . SER A 1 87 ? -1.844 -7.101 -9.085 1.00 65.44 87 SER A CA 1
ATOM 593 C C . SER A 1 87 ? -0.982 -6.666 -7.888 1.00 65.44 87 SER A C 1
ATOM 595 O O . SER A 1 87 ? 0.109 -7.189 -7.691 1.00 65.44 87 SER A O 1
ATOM 597 N N . LEU A 1 88 ? -1.512 -5.831 -6.989 1.00 60.41 88 LEU A N 1
ATOM 598 C CA . LEU A 1 88 ? -0.842 -5.479 -5.732 1.00 60.41 88 LEU A CA 1
ATOM 599 C C . LEU A 1 88 ? -0.715 -6.651 -4.747 1.00 60.41 88 LEU A C 1
ATOM 601 O O . LEU A 1 88 ? 0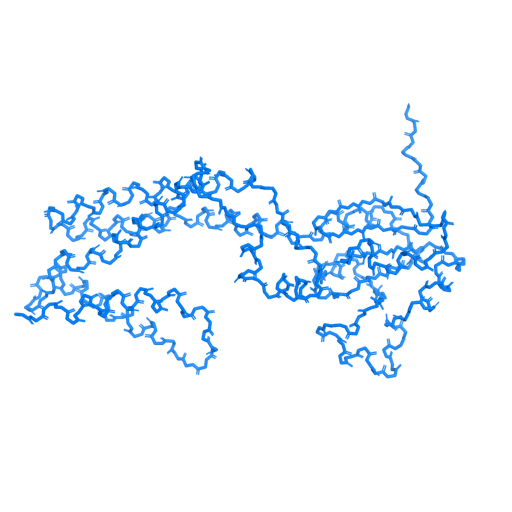.253 -6.702 -3.992 1.00 60.41 88 LEU A O 1
ATOM 605 N N . ALA A 1 89 ? -1.625 -7.630 -4.781 1.00 59.31 89 ALA A N 1
ATOM 606 C CA . ALA A 1 89 ? -1.443 -8.876 -4.041 1.00 59.31 89 ALA A CA 1
ATOM 607 C C . ALA A 1 89 ? -0.191 -9.601 -4.544 1.00 59.31 89 ALA A C 1
ATOM 609 O O . ALA A 1 89 ? 0.609 -10.071 -3.754 1.00 59.31 89 ALA A O 1
ATOM 610 N N . THR A 1 90 ? 0.097 -9.604 -5.845 1.00 63.50 90 THR A N 1
ATOM 611 C CA . THR A 1 90 ? 1.318 -10.260 -6.346 1.00 63.50 90 THR A CA 1
ATOM 612 C C . THR A 1 90 ? 2.626 -9.586 -5.948 1.00 63.50 90 THR A C 1
ATOM 614 O O . THR A 1 90 ? 3.668 -10.184 -6.171 1.00 63.50 90 THR A O 1
ATOM 617 N N . VAL A 1 91 ? 2.626 -8.420 -5.302 1.00 71.06 91 VAL A N 1
ATOM 618 C CA . VAL A 1 91 ? 3.859 -7.758 -4.831 1.00 71.06 91 VAL A CA 1
ATOM 619 C C . VAL A 1 91 ? 3.891 -7.531 -3.323 1.00 71.06 91 VAL A C 1
ATOM 621 O O . VAL A 1 91 ? 4.947 -7.216 -2.785 1.00 71.06 91 VAL A O 1
ATOM 624 N N . ASP A 1 92 ? 2.774 -7.742 -2.624 1.00 77.88 92 ASP A N 1
ATOM 625 C CA . ASP A 1 92 ? 2.691 -7.527 -1.186 1.00 77.88 92 ASP A CA 1
ATOM 626 C C . ASP A 1 92 ? 2.158 -8.729 -0.409 1.00 77.88 92 ASP A C 1
ATOM 628 O O . ASP A 1 92 ? 1.021 -9.163 -0.589 1.00 77.88 92 ASP A O 1
ATOM 632 N N . VAL A 1 93 ? 2.971 -9.202 0.534 1.00 80.44 93 VAL A N 1
ATOM 633 C CA . VAL A 1 93 ? 2.682 -10.381 1.359 1.00 80.44 93 VAL A CA 1
ATOM 634 C C . VAL A 1 93 ? 1.425 -10.203 2.211 1.00 80.44 93 VAL A C 1
ATOM 636 O O . VAL A 1 93 ? 0.626 -11.133 2.294 1.00 80.44 93 VAL A O 1
ATOM 639 N N . ALA A 1 94 ? 1.203 -9.028 2.807 1.00 77.88 94 ALA A N 1
ATOM 640 C CA . ALA A 1 94 ? 0.024 -8.793 3.641 1.00 77.88 94 ALA A CA 1
ATOM 641 C C . ALA A 1 94 ? -1.270 -8.884 2.819 1.00 77.88 94 ALA A C 1
ATOM 643 O O . ALA A 1 94 ? -2.221 -9.554 3.224 1.00 77.88 94 ALA A O 1
ATOM 644 N N . THR A 1 95 ? -1.280 -8.296 1.624 1.00 78.00 95 THR A N 1
ATOM 645 C CA . THR A 1 95 ? -2.383 -8.379 0.673 1.00 78.00 95 THR A CA 1
ATOM 646 C C . THR A 1 95 ? -2.588 -9.816 0.175 1.00 78.00 95 THR A C 1
ATOM 648 O O . THR A 1 95 ? -3.737 -10.244 0.062 1.00 78.00 95 THR A O 1
ATOM 651 N N . ARG A 1 96 ? -1.522 -10.599 -0.074 1.00 79.31 96 ARG A N 1
ATOM 652 C CA . ARG A 1 96 ? -1.658 -12.039 -0.403 1.00 79.31 96 ARG A CA 1
ATOM 653 C C . ARG A 1 96 ? -2.290 -12.818 0.733 1.00 79.31 96 ARG A C 1
ATOM 655 O O . ARG A 1 96 ? -3.213 -13.587 0.493 1.00 79.31 96 ARG A O 1
ATOM 662 N N . ASN A 1 97 ? -1.804 -12.616 1.954 1.00 80.69 97 ASN A N 1
ATOM 663 C CA . ASN A 1 97 ? -2.299 -13.320 3.131 1.00 80.69 97 ASN A CA 1
ATOM 664 C C . ASN A 1 97 ? -3.766 -12.981 3.402 1.00 80.69 97 ASN A C 1
ATOM 666 O O . ASN A 1 97 ? -4.530 -13.865 3.783 1.00 80.69 97 ASN A O 1
ATOM 670 N N . LEU A 1 98 ? -4.164 -11.727 3.174 1.00 77.62 98 LEU A N 1
ATOM 671 C CA . LEU A 1 98 ? -5.555 -11.292 3.250 1.00 77.62 98 LEU A CA 1
ATOM 672 C C . LEU A 1 98 ? -6.414 -11.982 2.176 1.00 77.62 98 LEU A C 1
ATOM 674 O O . LEU A 1 98 ? -7.441 -12.576 2.500 1.00 77.62 98 LEU A O 1
ATOM 678 N N . ALA A 1 99 ? -5.967 -11.965 0.916 1.00 78.75 99 ALA A N 1
ATOM 679 C CA . ALA A 1 99 ? -6.678 -12.592 -0.198 1.00 78.75 99 ALA A CA 1
ATOM 680 C C . ALA A 1 99 ? -6.811 -14.116 -0.029 1.00 78.75 99 ALA A C 1
ATOM 682 O O . ALA A 1 99 ? -7.881 -14.670 -0.264 1.00 78.75 99 ALA A O 1
ATOM 683 N N . ALA A 1 100 ? -5.765 -14.792 0.457 1.00 79.56 100 ALA A N 1
ATOM 684 C CA . ALA A 1 100 ? -5.779 -16.227 0.752 1.00 79.56 100 ALA A CA 1
ATOM 685 C C . ALA A 1 100 ? -6.814 -16.611 1.825 1.00 79.56 100 ALA A C 1
ATOM 687 O O . ALA A 1 100 ? -7.266 -17.751 1.874 1.00 79.56 100 ALA A O 1
ATOM 688 N N . ARG A 1 101 ? -7.224 -15.654 2.664 1.00 75.44 101 ARG A N 1
ATOM 689 C CA . ARG A 1 101 ? -8.271 -15.823 3.687 1.00 75.44 101 ARG A CA 1
ATOM 690 C C . ARG A 1 101 ? -9.650 -15.378 3.194 1.00 75.44 101 ARG A C 1
ATOM 692 O O . ARG A 1 101 ? -10.605 -15.342 3.967 1.00 75.44 101 ARG A O 1
ATOM 699 N N . GLY A 1 102 ? -9.766 -15.036 1.910 1.00 72.56 102 GLY A N 1
ATOM 700 C CA . GLY A 1 102 ? -10.987 -14.535 1.286 1.00 72.56 102 GLY A CA 1
ATOM 701 C C . GLY A 1 102 ? -11.341 -13.100 1.674 1.00 72.56 102 GLY A C 1
ATOM 702 O O . GLY A 1 102 ? -12.505 -12.732 1.562 1.00 72.56 102 GLY A O 1
ATOM 703 N N . GLY A 1 103 ? -10.373 -12.318 2.161 1.00 71.94 103 GLY A N 1
ATOM 704 C CA . GLY A 1 103 ? -10.538 -10.884 2.383 1.00 71.94 103 GLY A CA 1
ATOM 705 C C . GLY A 1 103 ? -10.256 -10.077 1.116 1.00 71.94 103 GLY A C 1
ATOM 706 O O . GLY A 1 103 ? -9.462 -10.480 0.264 1.00 71.94 103 GLY A O 1
ATOM 707 N N . THR A 1 104 ? -10.894 -8.918 1.005 1.00 72.12 104 THR A N 1
ATOM 708 C CA . THR A 1 104 ? -10.804 -8.054 -0.175 1.00 72.12 104 THR A CA 1
ATOM 709 C C . THR A 1 104 ? -9.615 -7.094 -0.041 1.00 72.12 104 THR A C 1
ATOM 711 O O . THR A 1 104 ? -9.597 -6.284 0.887 1.00 72.12 104 THR A O 1
ATOM 714 N N . PRO A 1 105 ? -8.604 -7.148 -0.930 1.00 71.06 105 PRO A N 1
ATOM 715 C CA . PRO A 1 105 ? -7.463 -6.238 -0.897 1.00 71.06 105 PRO A CA 1
ATOM 716 C C . PRO A 1 105 ? -7.877 -4.762 -0.879 1.00 71.06 105 PRO A C 1
ATOM 718 O O . PRO A 1 105 ? -8.663 -4.355 -1.742 1.00 71.06 105 PRO A O 1
ATOM 721 N N . PRO A 1 106 ? -7.283 -3.921 -0.011 1.00 71.81 106 PRO A N 1
ATOM 722 C CA . PRO A 1 106 ? -7.364 -2.487 -0.214 1.00 71.81 106 PRO A CA 1
ATOM 723 C C . PRO A 1 106 ? -6.743 -2.155 -1.571 1.00 71.81 106 PRO A C 1
ATOM 725 O O . PRO A 1 106 ? -5.591 -2.498 -1.846 1.00 71.81 106 PRO A O 1
ATOM 728 N N . SER A 1 107 ? -7.520 -1.508 -2.431 1.00 71.06 107 SER A N 1
ATOM 729 C CA . SER A 1 107 ? -7.073 -1.075 -3.749 1.00 71.06 107 SER A CA 1
ATOM 730 C C . SER A 1 107 ? -7.555 0.344 -4.008 1.00 71.06 107 SER A C 1
ATOM 732 O O . SER A 1 107 ? -8.668 0.714 -3.640 1.00 71.06 107 SER A O 1
ATOM 734 N N . ALA A 1 108 ? -6.685 1.153 -4.610 1.00 73.31 108 ALA A N 1
ATOM 735 C CA . ALA A 1 108 ? -7.100 2.431 -5.160 1.00 73.31 108 ALA A CA 1
ATOM 736 C C . ALA A 1 108 ? -7.822 2.201 -6.496 1.00 73.31 108 ALA A C 1
ATOM 738 O O . ALA A 1 108 ? -7.417 1.312 -7.257 1.00 73.31 108 ALA A O 1
ATOM 739 N N . PRO A 1 109 ? -8.835 3.020 -6.814 1.00 77.50 109 PRO A N 1
ATOM 740 C CA . PRO A 1 109 ? -9.427 3.071 -8.139 1.00 77.50 109 PRO A CA 1
ATOM 741 C C . PRO A 1 109 ? -8.372 3.202 -9.246 1.00 77.50 109 PRO A C 1
ATOM 743 O O . PRO A 1 109 ? -7.379 3.917 -9.103 1.00 77.50 109 PRO A O 1
ATOM 746 N N . ALA A 1 110 ? -8.613 2.564 -10.393 1.00 76.12 110 ALA A N 1
ATOM 747 C CA . ALA A 1 110 ? -7.671 2.569 -11.517 1.00 76.12 110 ALA A CA 1
ATOM 748 C C . ALA A 1 110 ? -7.320 3.987 -12.014 1.00 76.12 110 ALA A C 1
ATOM 750 O O . ALA A 1 110 ? -6.183 4.240 -12.411 1.00 76.12 110 ALA A O 1
ATOM 751 N N . HIS A 1 111 ? -8.265 4.932 -11.941 1.00 80.94 111 HIS A N 1
ATOM 752 C CA . HIS A 1 111 ? -8.047 6.314 -12.375 1.00 80.94 111 HIS A CA 1
ATOM 753 C C . HIS A 1 111 ? -6.994 7.054 -11.532 1.00 80.94 111 HIS A C 1
ATOM 755 O O . HIS A 1 111 ? -6.322 7.940 -12.053 1.00 80.94 111 HIS A O 1
ATOM 761 N N . GLU A 1 112 ? -6.788 6.670 -10.267 1.00 83.69 112 GLU A N 1
ATOM 762 C CA . GLU A 1 112 ? -5.750 7.268 -9.415 1.00 83.69 112 GLU A CA 1
ATOM 763 C C . GLU A 1 112 ? -4.334 6.848 -9.846 1.00 83.69 112 GLU A C 1
ATOM 765 O O . GLU A 1 112 ? -3.360 7.555 -9.584 1.00 83.69 112 GLU A O 1
ATOM 770 N N . TRP A 1 113 ? -4.208 5.719 -10.552 1.00 83.56 113 TRP A N 1
ATOM 771 C CA . TRP A 1 113 ? -2.941 5.221 -11.095 1.00 83.56 113 TRP A CA 1
ATOM 772 C C . TRP A 1 113 ? -2.641 5.738 -12.504 1.00 83.56 113 TRP A C 1
ATOM 774 O O . TRP A 1 113 ? -1.476 5.778 -12.900 1.00 83.56 113 TRP A O 1
ATOM 784 N N . ALA A 1 114 ? -3.664 6.166 -13.248 1.00 86.75 114 ALA A N 1
ATOM 785 C CA . ALA A 1 114 ? -3.544 6.638 -14.626 1.00 86.75 114 ALA A CA 1
ATOM 786 C C . ALA A 1 114 ? -2.428 7.681 -14.855 1.00 86.75 114 ALA A C 1
ATOM 788 O O . ALA A 1 114 ? -1.630 7.473 -15.772 1.00 86.75 114 ALA A O 1
ATOM 789 N N . PRO A 1 115 ? -2.277 8.755 -14.046 1.00 90.94 115 PRO A N 1
ATOM 790 C CA . PRO A 1 115 ? -1.218 9.740 -14.283 1.00 90.94 115 PRO A CA 1
ATOM 791 C C . PRO A 1 115 ? 0.190 9.164 -14.073 1.00 90.94 115 PRO A C 1
ATOM 793 O O . PRO A 1 115 ? 1.120 9.520 -14.799 1.00 90.94 115 PRO A O 1
ATOM 796 N N . ILE A 1 116 ? 0.347 8.243 -13.118 1.00 91.06 116 ILE A N 1
ATOM 797 C CA . ILE A 1 116 ? 1.626 7.595 -12.801 1.00 91.06 116 ILE A CA 1
ATOM 798 C C . ILE A 1 116 ? 2.016 6.658 -13.949 1.00 91.06 116 ILE A C 1
ATOM 800 O O . ILE A 1 116 ? 3.127 6.739 -14.477 1.00 91.06 116 ILE A O 1
ATOM 804 N N . VAL A 1 117 ? 1.076 5.813 -14.384 1.00 90.38 117 VAL A N 1
ATOM 805 C CA . VAL A 1 117 ? 1.274 4.867 -15.492 1.00 90.38 117 VAL A CA 1
ATOM 806 C C . VAL A 1 117 ? 1.528 5.610 -16.806 1.00 90.38 117 VAL A C 1
ATOM 808 O O . VAL A 1 117 ? 2.465 5.270 -17.526 1.00 90.38 117 VAL A O 1
ATOM 811 N N . GLY A 1 118 ? 0.759 6.664 -17.093 1.00 92.81 118 GLY A N 1
ATOM 812 C CA . GLY A 1 118 ? 0.929 7.487 -18.291 1.00 92.81 118 GLY A CA 1
ATOM 813 C C . GLY A 1 118 ? 2.281 8.203 -18.335 1.00 92.81 118 GLY A C 1
ATOM 814 O O . GLY A 1 118 ? 2.967 8.159 -19.355 1.00 92.81 118 GLY A O 1
ATOM 815 N N . SER A 1 119 ? 2.717 8.793 -17.217 1.00 95.12 119 SER A N 1
ATOM 816 C CA . SER A 1 119 ? 4.033 9.446 -17.130 1.00 95.12 119 SER A CA 1
ATOM 817 C C . SER A 1 119 ? 5.171 8.451 -17.363 1.00 95.12 119 SER A C 1
ATOM 819 O O . SER A 1 119 ? 6.091 8.727 -18.133 1.00 95.12 119 SER A O 1
ATOM 821 N N . ALA A 1 120 ? 5.085 7.262 -16.758 1.00 93.50 120 ALA A N 1
ATOM 822 C CA . ALA A 1 120 ? 6.065 6.203 -16.973 1.00 93.50 120 ALA A CA 1
ATOM 823 C C . ALA A 1 120 ? 6.084 5.730 -18.440 1.00 93.50 120 ALA A C 1
ATOM 825 O O . ALA A 1 120 ? 7.161 5.574 -19.017 1.00 93.50 120 ALA A O 1
ATOM 826 N N . ALA A 1 121 ? 4.914 5.574 -19.071 1.00 95.31 121 ALA A N 1
ATOM 827 C CA . ALA A 1 121 ? 4.806 5.207 -20.483 1.00 95.31 121 ALA A CA 1
ATOM 828 C C . ALA A 1 121 ? 5.489 6.233 -21.403 1.00 95.31 121 ALA A C 1
ATOM 830 O O . ALA A 1 121 ? 6.230 5.845 -22.306 1.00 95.31 121 ALA A O 1
ATOM 831 N N . ILE A 1 122 ? 5.299 7.533 -21.150 1.00 97.44 122 ILE A N 1
ATOM 832 C CA . ILE A 1 122 ? 5.936 8.612 -21.923 1.00 97.44 122 ILE A CA 1
ATOM 833 C C . ILE A 1 122 ? 7.461 8.569 -21.768 1.00 97.44 122 ILE A C 1
ATOM 835 O O . ILE A 1 122 ? 8.176 8.617 -22.771 1.00 97.44 122 ILE A O 1
ATOM 839 N N . ILE A 1 123 ? 7.963 8.437 -20.534 1.00 97.25 123 ILE A N 1
ATOM 840 C CA . ILE A 1 123 ? 9.407 8.383 -20.251 1.00 97.25 123 ILE A CA 1
ATOM 841 C C . ILE A 1 123 ? 10.052 7.204 -20.985 1.00 97.25 123 ILE A C 1
ATOM 843 O O . ILE A 1 123 ? 11.009 7.392 -21.742 1.00 97.25 123 ILE A O 1
ATOM 847 N N . PHE A 1 124 ? 9.517 5.993 -20.806 1.00 96.00 124 PHE A N 1
ATOM 848 C CA . PHE A 1 124 ? 10.079 4.801 -21.441 1.00 96.00 124 PHE A CA 1
ATOM 849 C C . PHE A 1 124 ? 9.873 4.795 -22.959 1.00 96.00 124 PHE A C 1
ATOM 851 O O . PHE A 1 124 ? 10.757 4.336 -23.683 1.00 96.00 124 PHE A O 1
ATOM 858 N N . GLY A 1 125 ? 8.773 5.354 -23.468 1.00 97.38 125 GLY A N 1
ATOM 859 C CA . GLY A 1 125 ? 8.535 5.509 -24.904 1.00 97.38 125 GLY A CA 1
ATOM 860 C C . GLY A 1 125 ? 9.561 6.432 -25.566 1.00 97.38 125 GLY A C 1
ATOM 861 O O . GLY A 1 125 ? 10.211 6.042 -26.538 1.00 97.38 125 GLY A O 1
ATOM 862 N N . ALA A 1 126 ? 9.784 7.620 -24.998 1.00 97.75 126 ALA A N 1
ATOM 863 C CA . ALA A 1 126 ? 10.780 8.571 -25.497 1.00 97.75 126 ALA A CA 1
ATOM 864 C C . ALA A 1 126 ? 12.211 8.005 -25.423 1.00 97.75 126 ALA A C 1
ATOM 866 O O . ALA A 1 126 ? 13.000 8.147 -26.368 1.00 97.75 126 ALA A O 1
ATOM 867 N N . ALA A 1 127 ? 12.534 7.310 -24.328 1.00 96.94 127 ALA A N 1
ATOM 868 C CA . ALA A 1 127 ? 13.817 6.638 -24.153 1.00 96.94 127 ALA A CA 1
ATOM 869 C C . ALA A 1 127 ? 14.017 5.506 -25.171 1.00 96.94 127 ALA A C 1
ATOM 871 O O . ALA A 1 127 ? 15.102 5.376 -25.736 1.00 96.94 127 ALA A O 1
ATOM 872 N N . THR A 1 128 ? 12.967 4.732 -25.461 1.00 97.69 128 THR A N 1
ATOM 873 C CA . THR A 1 128 ? 12.987 3.664 -26.471 1.00 97.69 128 THR A CA 1
ATOM 874 C C . THR A 1 128 ? 13.311 4.223 -27.850 1.00 97.69 128 THR A C 1
ATOM 876 O O . THR A 1 128 ? 14.254 3.755 -28.486 1.00 97.69 128 THR A O 1
ATOM 879 N N . VAL A 1 129 ? 12.603 5.267 -28.298 1.00 97.81 129 VAL A N 1
ATOM 880 C CA . VAL A 1 129 ? 12.864 5.909 -29.601 1.00 97.81 129 VAL A CA 1
ATOM 881 C C . VAL A 1 129 ? 14.307 6.418 -29.679 1.00 97.81 129 VAL A C 1
ATOM 883 O O . VAL A 1 129 ? 15.018 6.158 -30.652 1.00 97.81 129 VAL A O 1
ATOM 886 N N . SER A 1 130 ? 14.778 7.075 -28.619 1.00 96.69 130 SER A N 1
ATOM 887 C CA . SER A 1 130 ? 16.148 7.588 -28.532 1.00 96.69 130 SER A CA 1
ATOM 888 C C . SER A 1 130 ? 17.198 6.466 -28.569 1.00 96.69 130 SER A C 1
ATOM 890 O O . SER A 1 130 ? 18.212 6.586 -29.264 1.00 96.69 130 SER A O 1
ATOM 892 N N . LEU A 1 131 ? 16.945 5.338 -27.896 1.00 94.38 131 LEU A N 1
ATOM 893 C CA . LEU A 1 131 ? 17.812 4.157 -27.918 1.00 94.38 131 LEU A CA 1
ATOM 894 C C . LEU A 1 131 ? 17.812 3.448 -29.277 1.00 94.38 131 LEU A C 1
ATOM 896 O O . LEU A 1 131 ? 18.875 2.986 -29.700 1.00 94.38 131 LEU A O 1
ATOM 900 N N . VAL A 1 132 ? 16.684 3.399 -29.994 1.00 96.25 132 VAL A N 1
ATOM 901 C CA . VAL A 1 132 ? 16.632 2.898 -31.382 1.00 96.25 132 VAL A CA 1
ATOM 902 C C . VAL A 1 132 ? 17.552 3.734 -32.270 1.00 96.25 132 VAL A C 1
ATOM 904 O O . VAL A 1 132 ? 18.404 3.180 -32.970 1.00 96.25 132 VAL A O 1
ATOM 907 N N . ILE A 1 133 ? 17.455 5.066 -32.185 1.00 96.00 133 ILE A N 1
ATOM 908 C CA . ILE A 1 133 ? 18.305 5.988 -32.952 1.00 96.00 133 ILE A CA 1
ATOM 909 C C . ILE A 1 133 ? 19.783 5.796 -32.584 1.00 96.00 133 ILE A C 1
ATOM 911 O O . ILE A 1 133 ? 20.628 5.674 -33.474 1.00 96.00 133 ILE A O 1
ATOM 915 N N . CYS A 1 134 ? 20.116 5.720 -31.292 1.00 93.69 134 CYS A N 1
ATOM 916 C CA . CYS A 1 134 ? 21.496 5.514 -30.839 1.00 93.69 134 CYS A CA 1
ATOM 917 C C . CYS A 1 134 ? 22.058 4.161 -31.295 1.00 93.69 134 CYS A C 1
ATOM 919 O O . CYS A 1 134 ? 23.213 4.084 -31.718 1.00 93.69 134 CYS A O 1
ATOM 921 N N . THR A 1 135 ? 21.241 3.107 -31.272 1.00 90.81 135 THR A N 1
ATOM 922 C CA . THR A 1 135 ? 21.621 1.767 -31.741 1.00 90.81 135 THR A CA 1
ATOM 923 C C . THR A 1 135 ? 21.881 1.771 -33.246 1.00 90.81 135 THR A C 1
ATOM 925 O O . THR A 1 135 ? 22.919 1.273 -33.688 1.00 90.81 135 THR A O 1
ATOM 928 N N . TRP A 1 136 ? 20.999 2.401 -34.030 1.00 91.44 136 TRP A N 1
ATOM 929 C CA . TRP A 1 136 ? 21.151 2.520 -35.483 1.00 91.44 136 TRP A CA 1
ATOM 930 C C . TRP A 1 136 ? 22.395 3.329 -35.868 1.00 91.44 136 TRP A C 1
ATOM 932 O O . TRP A 1 136 ? 23.190 2.894 -36.704 1.00 91.44 136 TRP A O 1
ATOM 942 N N . ARG A 1 137 ? 22.633 4.456 -35.186 1.00 91.88 137 ARG A N 1
ATOM 943 C CA . ARG A 1 137 ? 23.824 5.304 -35.375 1.00 91.88 137 ARG A CA 1
ATOM 944 C C . ARG A 1 137 ? 25.093 4.736 -34.732 1.00 91.88 137 ARG A C 1
ATOM 946 O O . ARG A 1 137 ? 26.152 5.345 -34.855 1.00 91.88 137 ARG A O 1
ATOM 953 N N . ARG A 1 138 ? 25.002 3.586 -34.048 1.00 88.50 138 ARG A N 1
ATOM 954 C CA . ARG A 1 138 ? 26.094 2.943 -33.291 1.00 88.50 138 ARG A CA 1
ATOM 955 C C . ARG A 1 138 ? 26.745 3.877 -32.259 1.00 88.50 138 ARG A C 1
ATOM 957 O O . ARG A 1 138 ? 27.939 3.774 -31.980 1.00 88.50 138 ARG A O 1
ATOM 964 N N . ALA A 1 139 ? 25.960 4.782 -31.686 1.00 90.44 139 ALA A N 1
ATOM 965 C CA . ALA A 1 139 ? 26.417 5.819 -30.774 1.00 90.44 139 ALA A CA 1
ATOM 966 C C . ALA A 1 139 ? 26.238 5.366 -29.312 1.00 90.44 139 ALA A C 1
ATOM 968 O O . ALA A 1 139 ? 25.207 5.616 -28.690 1.00 90.44 139 ALA A O 1
ATOM 969 N N . LEU A 1 140 ? 27.251 4.680 -28.766 1.00 87.62 140 LEU A N 1
ATOM 970 C CA . LEU A 1 140 ? 27.193 4.085 -27.422 1.00 87.62 140 LEU A CA 1
ATOM 971 C C . LEU A 1 140 ? 27.009 5.130 -26.314 1.00 87.62 140 LEU A C 1
ATOM 973 O O . LEU A 1 140 ? 26.087 5.011 -25.517 1.00 87.62 140 LEU A O 1
ATOM 977 N N . ALA A 1 141 ? 27.861 6.158 -26.280 1.00 89.94 141 ALA A N 1
ATOM 978 C CA . ALA A 1 141 ? 27.835 7.184 -25.238 1.00 89.94 141 ALA A CA 1
ATOM 979 C C . ALA A 1 141 ? 26.461 7.876 -25.091 1.00 89.94 141 ALA A C 1
ATOM 981 O O . ALA A 1 141 ? 25.910 7.834 -23.991 1.00 89.94 141 ALA A O 1
ATOM 982 N N . PRO A 1 142 ? 25.839 8.440 -26.150 1.00 93.06 142 PRO A N 1
ATOM 983 C CA . PRO A 1 142 ? 24.509 9.038 -26.016 1.00 93.06 142 PRO A CA 1
ATOM 984 C C . PRO A 1 142 ? 23.419 8.004 -25.704 1.00 93.06 142 PRO A C 1
ATOM 986 O O . PRO A 1 142 ? 22.454 8.341 -25.023 1.00 93.06 142 PRO A O 1
ATOM 989 N N . GLY A 1 143 ? 23.576 6.744 -26.127 1.00 92.25 143 GLY A N 1
ATOM 990 C CA . GLY A 1 143 ? 22.666 5.664 -25.740 1.00 92.25 143 GLY A CA 1
ATOM 991 C C . GLY A 1 143 ? 22.696 5.386 -24.233 1.00 92.25 143 GLY A C 1
ATOM 992 O O . GLY A 1 143 ? 21.645 5.305 -23.604 1.00 92.25 143 GLY A O 1
ATOM 993 N N . LEU A 1 144 ? 23.888 5.326 -23.630 1.00 89.88 144 LEU A N 1
ATOM 994 C CA . LEU A 1 144 ? 24.042 5.165 -22.179 1.00 89.88 144 LEU A CA 1
ATOM 995 C C . LEU A 1 144 ? 23.517 6.382 -21.407 1.00 89.88 144 LEU A C 1
ATOM 997 O O . LEU A 1 144 ? 22.825 6.215 -20.406 1.00 89.88 144 LEU A O 1
ATOM 1001 N N . VAL A 1 145 ? 23.782 7.597 -21.899 1.00 92.81 145 VAL A N 1
ATOM 1002 C CA . VAL A 1 145 ? 23.235 8.833 -21.310 1.00 92.81 145 VAL A CA 1
ATOM 1003 C C . VAL A 1 145 ? 21.709 8.834 -21.369 1.00 92.81 145 VAL A C 1
ATOM 1005 O O . VAL A 1 145 ? 21.067 9.166 -20.380 1.00 92.81 145 VAL A O 1
ATOM 1008 N N . THR A 1 146 ? 21.121 8.406 -22.488 1.00 94.56 146 THR A N 1
ATOM 1009 C CA . THR A 1 146 ? 19.664 8.260 -22.635 1.00 94.56 146 THR A CA 1
ATOM 1010 C C . THR A 1 146 ? 19.110 7.261 -21.624 1.00 94.56 146 THR A C 1
ATOM 1012 O O . THR A 1 146 ? 18.115 7.547 -20.961 1.00 94.56 146 THR A O 1
ATOM 1015 N N . ALA A 1 147 ? 19.759 6.101 -21.480 1.00 91.12 147 ALA A N 1
ATOM 1016 C CA . ALA A 1 147 ? 19.337 5.082 -20.529 1.00 91.12 147 ALA A CA 1
ATOM 1017 C C . ALA A 1 147 ? 19.361 5.610 -19.088 1.00 91.12 147 ALA A C 1
ATOM 1019 O O . ALA A 1 147 ? 18.379 5.472 -18.359 1.00 91.12 147 ALA A O 1
ATOM 1020 N N . LEU A 1 148 ? 20.449 6.280 -18.704 1.00 91.56 148 LEU A N 1
ATOM 1021 C CA . LEU A 1 148 ? 20.583 6.910 -17.394 1.00 91.56 148 LEU A CA 1
ATOM 1022 C C . LEU A 1 148 ? 19.537 8.009 -17.173 1.00 91.56 148 LEU A C 1
ATOM 1024 O O . LEU A 1 148 ? 18.881 8.024 -16.134 1.00 91.56 148 LEU A O 1
ATOM 1028 N N . ALA A 1 149 ? 19.345 8.894 -18.150 1.00 93.88 149 ALA A N 1
ATOM 1029 C CA . ALA A 1 149 ? 18.370 9.976 -18.069 1.00 93.88 149 ALA A CA 1
ATOM 1030 C C . ALA A 1 149 ? 16.941 9.443 -17.891 1.00 93.88 149 ALA A C 1
ATOM 1032 O O . ALA A 1 149 ? 16.197 9.970 -17.070 1.00 93.88 149 ALA A O 1
ATOM 1033 N N . ALA A 1 150 ? 16.575 8.369 -18.595 1.00 93.50 150 ALA A N 1
ATOM 1034 C CA . ALA A 1 150 ? 15.273 7.724 -18.443 1.00 93.50 150 ALA A CA 1
ATOM 1035 C C . ALA A 1 150 ? 15.084 7.119 -17.044 1.00 93.50 150 ALA A C 1
ATOM 1037 O O . ALA A 1 150 ? 14.036 7.312 -16.431 1.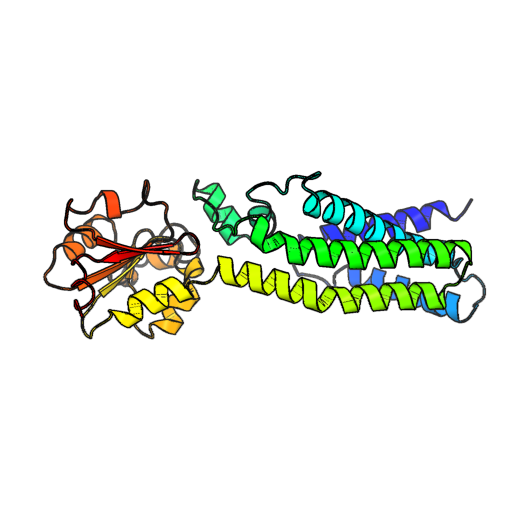00 93.50 150 ALA A O 1
ATOM 1038 N N . MET A 1 151 ? 16.107 6.439 -16.509 1.00 90.50 151 MET A N 1
ATOM 1039 C CA . MET A 1 151 ? 16.067 5.894 -15.145 1.00 90.50 151 MET A CA 1
ATOM 1040 C C . MET A 1 151 ? 15.916 7.002 -14.095 1.00 90.50 151 MET A C 1
ATOM 1042 O O . MET A 1 151 ? 15.098 6.879 -13.183 1.00 90.50 151 MET A O 1
ATOM 1046 N N . LEU A 1 152 ? 16.653 8.106 -14.243 1.00 93.50 152 LEU A N 1
ATOM 1047 C CA . LEU A 1 152 ? 16.552 9.261 -13.347 1.00 93.50 152 LEU A CA 1
ATOM 1048 C C . LEU A 1 152 ? 15.190 9.960 -13.459 1.00 93.50 152 LEU A C 1
ATOM 1050 O O . LEU A 1 152 ? 14.600 10.306 -12.439 1.00 93.50 152 LEU A O 1
ATOM 1054 N N . ALA A 1 153 ? 14.662 10.121 -14.674 1.00 94.00 153 ALA A N 1
ATOM 1055 C CA . ALA A 1 153 ? 13.341 10.703 -14.908 1.00 94.00 153 ALA A CA 1
ATOM 1056 C C . ALA A 1 153 ? 12.205 9.826 -14.355 1.00 94.00 153 ALA A C 1
ATOM 1058 O O . ALA A 1 153 ? 11.180 10.349 -13.920 1.00 94.00 153 ALA A O 1
ATOM 1059 N N . PHE A 1 154 ? 12.382 8.502 -14.335 1.00 93.56 154 PHE A N 1
ATOM 1060 C CA . PHE A 1 154 ? 11.412 7.569 -13.765 1.00 93.56 154 PHE A CA 1
ATOM 1061 C C . PHE A 1 154 ? 11.386 7.590 -12.229 1.00 93.56 154 PHE A C 1
ATOM 1063 O O . PHE A 1 154 ? 10.345 7.313 -11.636 1.00 93.56 154 PHE A O 1
ATOM 1070 N N . LEU A 1 155 ? 12.486 7.956 -11.565 1.00 92.19 155 LEU A N 1
ATOM 1071 C CA . LEU A 1 155 ? 12.590 7.947 -10.103 1.00 92.19 155 LEU A CA 1
ATOM 1072 C C . LEU A 1 155 ? 11.469 8.723 -9.371 1.00 92.19 155 LEU A C 1
ATOM 1074 O O . LEU A 1 155 ? 10.863 8.146 -8.464 1.00 92.19 155 LEU A O 1
ATOM 1078 N N . PRO A 1 156 ? 11.113 9.973 -9.739 1.00 93.44 156 PRO A N 1
ATOM 1079 C CA . PRO A 1 156 ? 9.979 10.663 -9.120 1.00 93.44 156 PRO A CA 1
ATOM 1080 C C . PRO A 1 156 ? 8.638 9.966 -9.386 1.00 93.44 156 PRO A C 1
ATOM 1082 O O . PRO A 1 156 ? 7.789 9.936 -8.498 1.00 93.44 156 PRO A O 1
ATOM 1085 N N . VAL A 1 157 ? 8.451 9.357 -10.562 1.00 93.31 157 VAL A N 1
ATOM 1086 C CA . VAL A 1 157 ? 7.228 8.607 -10.903 1.00 93.31 157 VAL A CA 1
ATOM 1087 C C . VAL A 1 157 ? 7.115 7.340 -10.052 1.00 93.31 157 VAL A C 1
ATOM 1089 O O . VAL A 1 157 ? 6.049 7.047 -9.510 1.00 93.31 157 VAL A O 1
ATOM 1092 N N . ALA A 1 158 ? 8.224 6.629 -9.846 1.00 89.12 158 ALA A N 1
ATOM 1093 C CA . ALA A 1 158 ? 8.292 5.505 -8.917 1.00 89.12 158 ALA A CA 1
ATOM 1094 C C . ALA A 1 158 ? 7.985 5.947 -7.475 1.00 89.12 158 ALA A C 1
ATOM 1096 O O . ALA A 1 158 ? 7.216 5.286 -6.776 1.00 89.12 158 ALA A O 1
ATOM 1097 N N . GLY A 1 159 ? 8.514 7.100 -7.051 1.00 90.25 159 GLY A N 1
ATOM 1098 C CA . GLY A 1 159 ? 8.203 7.709 -5.757 1.00 90.25 159 GLY A CA 1
ATOM 1099 C C . GLY A 1 159 ? 6.715 8.034 -5.593 1.00 90.25 159 GLY A C 1
ATOM 1100 O O . GLY A 1 159 ? 6.128 7.731 -4.556 1.00 90.25 159 GLY A O 1
ATOM 1101 N N . GLN A 1 160 ? 6.070 8.574 -6.630 1.00 92.12 160 GLN A N 1
ATOM 1102 C CA . GLN A 1 160 ? 4.622 8.806 -6.645 1.00 92.12 160 GLN A CA 1
ATOM 1103 C C . GLN A 1 160 ? 3.825 7.499 -6.570 1.00 92.12 160 GLN A C 1
ATOM 1105 O O . GLN A 1 160 ? 2.852 7.432 -5.819 1.00 92.12 160 GLN A O 1
ATOM 1110 N N . GLY A 1 161 ? 4.253 6.459 -7.293 1.00 87.81 161 GLY A N 1
ATOM 1111 C CA . GLY A 1 161 ? 3.678 5.114 -7.211 1.00 87.81 161 GLY A CA 1
ATOM 1112 C C . GLY A 1 161 ? 3.765 4.530 -5.804 1.00 87.81 161 GLY A C 1
ATOM 1113 O O . GLY A 1 161 ? 2.764 4.057 -5.266 1.00 87.81 161 GLY A O 1
ATOM 1114 N N . MET A 1 162 ? 4.930 4.646 -5.165 1.00 87.50 162 MET A N 1
ATOM 1115 C CA . MET A 1 162 ? 5.127 4.218 -3.780 1.00 87.50 162 MET A CA 1
ATOM 1116 C C . MET A 1 162 ? 4.270 5.035 -2.806 1.00 87.50 162 MET A C 1
ATOM 1118 O O . MET A 1 162 ? 3.655 4.472 -1.904 1.00 87.50 162 MET A O 1
ATOM 1122 N N . ALA A 1 163 ? 4.165 6.350 -3.002 1.00 90.31 163 ALA A N 1
ATOM 1123 C CA . ALA A 1 163 ? 3.314 7.205 -2.179 1.00 90.31 163 ALA A CA 1
ATOM 1124 C C . ALA A 1 163 ? 1.826 6.852 -2.336 1.00 90.31 163 ALA A C 1
ATOM 1126 O O . ALA A 1 163 ? 1.097 6.814 -1.346 1.00 90.31 163 ALA A O 1
ATOM 1127 N N . GLN A 1 164 ? 1.372 6.559 -3.557 1.00 87.75 164 GLN A N 1
ATOM 1128 C CA . GLN A 1 164 ? 0.010 6.097 -3.828 1.00 87.75 164 GLN A CA 1
ATOM 1129 C C . GLN A 1 164 ? -0.260 4.749 -3.158 1.00 87.75 164 GLN A C 1
ATOM 1131 O O . GLN A 1 164 ? -1.260 4.591 -2.459 1.00 87.75 164 GLN A O 1
ATOM 1136 N N . PHE A 1 165 ? 0.667 3.803 -3.282 1.00 85.75 165 PHE A N 1
ATOM 1137 C CA . PHE A 1 165 ? 0.595 2.529 -2.576 1.00 85.75 165 PHE A CA 1
ATOM 1138 C C . PHE A 1 165 ? 0.521 2.723 -1.052 1.00 85.75 165 PHE A C 1
ATOM 1140 O O . PHE A 1 165 ? -0.381 2.195 -0.398 1.00 85.75 165 PHE A O 1
ATOM 1147 N N . ALA A 1 166 ? 1.390 3.560 -0.483 1.00 87.00 166 ALA A N 1
ATOM 1148 C CA . ALA A 1 166 ? 1.378 3.883 0.941 1.00 87.00 166 ALA A CA 1
ATOM 1149 C C . ALA A 1 166 ? 0.049 4.521 1.383 1.00 87.00 166 ALA A C 1
ATOM 1151 O O . ALA A 1 166 ? -0.460 4.183 2.453 1.00 87.00 166 ALA A O 1
ATOM 1152 N N . ARG A 1 167 ? -0.567 5.376 0.551 1.00 88.19 167 ARG A N 1
ATOM 1153 C CA . ARG A 1 167 ? -1.904 5.936 0.817 1.00 88.19 167 ARG A CA 1
ATOM 1154 C C . ARG A 1 167 ? -2.964 4.846 0.934 1.00 88.19 167 ARG A C 1
ATOM 1156 O O . ARG A 1 167 ? -3.694 4.859 1.920 1.00 88.19 167 ARG A O 1
ATOM 1163 N N . THR A 1 168 ? -2.992 3.874 0.018 1.00 84.19 168 THR A N 1
ATOM 1164 C CA . THR A 1 168 ? -3.946 2.743 0.085 1.00 84.19 168 THR A CA 1
ATOM 1165 C C . THR A 1 168 ? -3.734 1.844 1.302 1.00 84.19 168 THR A C 1
ATOM 1167 O O . THR A 1 168 ? -4.662 1.191 1.770 1.00 84.19 168 THR A O 1
ATOM 1170 N N . ARG A 1 169 ? -2.517 1.825 1.854 1.00 85.12 169 ARG A N 1
ATOM 1171 C CA . ARG A 1 169 ? -2.174 1.092 3.079 1.00 85.12 169 ARG A CA 1
ATOM 1172 C C . ARG A 1 169 ? -2.387 1.890 4.350 1.00 85.12 169 ARG A C 1
ATOM 1174 O O . ARG A 1 169 ? -2.413 1.295 5.425 1.00 85.12 169 ARG A O 1
ATOM 1181 N N . SER A 1 170 ? -2.537 3.202 4.250 1.00 90.06 170 SER A N 1
ATOM 1182 C CA . SER A 1 170 ? -2.520 4.082 5.405 1.00 90.06 170 SER A CA 1
ATOM 1183 C C . SER A 1 170 ? -3.727 3.861 6.313 1.00 90.06 170 SER A C 1
ATOM 1185 O O . SER A 1 170 ? -4.869 3.795 5.856 1.00 90.06 170 SER A O 1
ATOM 1187 N N . VAL A 1 171 ? -3.463 3.812 7.618 1.00 92.81 171 VAL A N 1
ATOM 1188 C CA . VAL A 1 171 ? -4.488 3.847 8.671 1.00 92.81 171 VAL A CA 1
ATOM 1189 C C . VAL A 1 171 ? -4.836 5.283 9.084 1.00 92.81 171 VAL A C 1
ATOM 1191 O O . VAL A 1 171 ? -5.722 5.481 9.908 1.00 92.81 171 VAL A O 1
ATOM 1194 N N . ALA A 1 172 ? -4.177 6.297 8.509 1.00 93.50 172 ALA A N 1
ATOM 1195 C CA . ALA A 1 172 ? -4.330 7.692 8.921 1.00 93.50 172 ALA A CA 1
ATOM 1196 C C . ALA A 1 172 ? -5.788 8.196 8.929 1.00 93.50 172 ALA A C 1
ATOM 1198 O O . ALA A 1 172 ? -6.157 8.820 9.921 1.00 93.50 172 ALA A O 1
ATOM 1199 N N . PRO A 1 173 ? -6.650 7.900 7.929 1.00 93.44 173 PRO A N 1
ATOM 1200 C CA . PRO A 1 173 ? -8.045 8.350 7.973 1.00 93.44 173 PRO A CA 1
ATOM 1201 C C . PRO A 1 173 ? -8.826 7.756 9.156 1.00 93.44 173 PRO A C 1
ATOM 1203 O O . PRO A 1 173 ? -9.596 8.455 9.808 1.00 93.44 173 PRO A O 1
ATOM 1206 N N . ILE A 1 174 ? -8.578 6.479 9.470 1.00 95.31 174 ILE A N 1
ATOM 1207 C CA . ILE A 1 174 ? -9.192 5.787 10.610 1.00 95.31 174 ILE A CA 1
ATOM 1208 C C . ILE A 1 174 ? -8.660 6.349 11.929 1.00 95.31 174 ILE A C 1
ATOM 1210 O O . ILE A 1 174 ? -9.439 6.666 12.824 1.00 95.31 174 ILE A O 1
ATOM 1214 N N . ALA A 1 175 ? -7.339 6.505 12.040 1.00 95.38 175 ALA A N 1
ATOM 1215 C CA . ALA A 1 175 ? -6.696 7.037 13.235 1.00 95.38 175 ALA A CA 1
ATOM 1216 C C . ALA A 1 175 ? -7.160 8.470 13.530 1.00 95.38 175 ALA A C 1
ATOM 1218 O O . ALA A 1 175 ? -7.481 8.774 14.672 1.00 95.38 175 ALA A O 1
ATOM 1219 N N . ALA A 1 176 ? -7.268 9.327 12.511 1.00 95.44 176 ALA A N 1
ATOM 1220 C CA . ALA A 1 176 ? -7.773 10.689 12.661 1.00 95.44 176 ALA A CA 1
ATOM 1221 C C . ALA A 1 176 ? -9.235 10.710 13.136 1.00 95.44 176 ALA A C 1
ATOM 1223 O O . ALA A 1 176 ? -9.563 11.431 14.077 1.00 95.44 176 ALA A O 1
ATOM 1224 N N . ALA A 1 177 ? -10.105 9.889 12.534 1.00 95.31 177 ALA A N 1
ATOM 1225 C CA . ALA A 1 177 ? -11.508 9.796 12.937 1.00 95.31 177 ALA A CA 1
ATOM 1226 C C . ALA A 1 177 ? -11.679 9.282 14.375 1.00 95.31 177 ALA A C 1
ATOM 1228 O O . ALA A 1 177 ? -12.548 9.774 15.099 1.00 95.31 177 ALA A O 1
ATOM 1229 N N . LEU A 1 178 ? -10.838 8.327 14.783 1.00 95.12 178 LEU A N 1
ATOM 1230 C CA . LEU A 1 178 ? -10.795 7.786 16.137 1.00 95.12 178 LEU A CA 1
ATOM 1231 C C . LEU A 1 178 ? -10.278 8.823 17.142 1.00 95.12 178 LEU A C 1
ATOM 1233 O O . LEU A 1 178 ? -10.957 9.101 18.125 1.00 95.12 178 LEU A O 1
ATOM 1237 N N . LEU A 1 179 ? -9.119 9.437 16.884 1.00 94.81 179 LEU A N 1
ATOM 1238 C CA . LEU A 1 179 ? -8.510 10.448 17.759 1.00 94.81 179 LEU A CA 1
ATOM 1239 C C . LEU A 1 179 ? -9.419 11.662 17.967 1.00 94.81 179 LEU A C 1
ATOM 1241 O O . LEU A 1 179 ? -9.485 12.181 19.075 1.00 94.81 179 LEU A O 1
ATOM 1245 N N . ALA A 1 180 ? -10.171 12.072 16.941 1.00 94.38 180 ALA A N 1
ATOM 1246 C CA . ALA A 1 180 ? -11.142 13.161 17.050 1.00 94.38 180 ALA A CA 1
ATOM 1247 C C . ALA A 1 180 ? -12.288 12.871 18.038 1.00 94.38 180 ALA A C 1
ATOM 1249 O O . ALA A 1 180 ? -12.971 13.796 18.473 1.00 94.38 180 ALA A O 1
ATOM 1250 N N . ARG A 1 181 ? -12.523 11.598 18.374 1.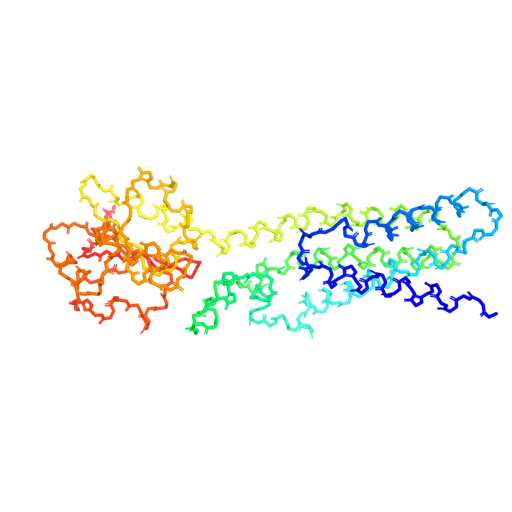00 93.50 181 ARG A N 1
ATOM 1251 C CA . ARG A 1 181 ? -13.610 11.160 19.261 1.00 93.50 181 ARG A CA 1
ATOM 1252 C C . ARG A 1 181 ? -13.114 10.655 20.601 1.00 93.50 181 ARG A C 1
ATOM 1254 O O . ARG A 1 181 ? -13.907 10.605 21.534 1.00 93.50 181 ARG A O 1
ATOM 1261 N N . LEU A 1 182 ? -11.851 10.256 20.687 1.00 93.44 182 LEU A N 1
ATOM 1262 C CA . LEU A 1 182 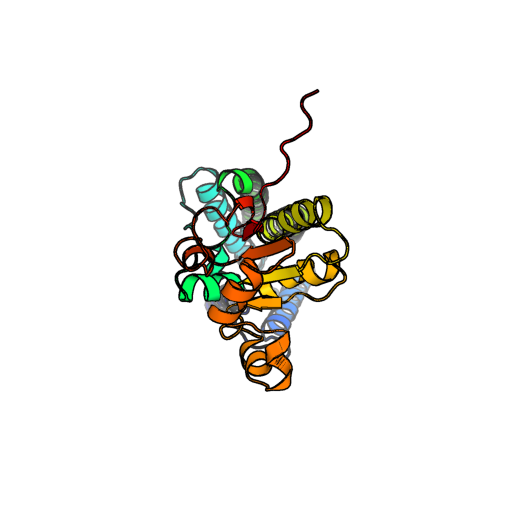? -11.299 9.523 21.814 1.00 93.44 182 LEU A CA 1
ATOM 1263 C C . LEU A 1 182 ? -11.275 10.376 23.091 1.00 93.44 182 LEU A C 1
ATOM 1265 O O . LEU A 1 182 ? -10.794 11.506 23.094 1.00 93.44 182 LEU A O 1
ATOM 1269 N N . ALA A 1 183 ? -11.754 9.804 24.189 1.00 92.25 183 ALA A N 1
ATOM 1270 C CA . ALA A 1 183 ? -11.711 10.367 25.531 1.00 92.25 183 ALA A CA 1
ATOM 1271 C C . ALA A 1 183 ? -10.918 9.452 26.483 1.00 92.25 183 ALA A C 1
ATOM 1273 O O . ALA A 1 183 ? -10.763 8.247 26.224 1.00 92.25 183 ALA A O 1
ATOM 1274 N N . PRO A 1 184 ? -10.418 9.997 27.609 1.00 89.06 184 PRO A N 1
ATOM 1275 C CA . PRO A 1 184 ? -9.860 9.187 28.683 1.00 89.06 184 PRO A CA 1
ATOM 1276 C C . PRO A 1 184 ? -10.881 8.142 29.155 1.00 89.06 184 PRO A C 1
ATOM 1278 O O . PRO A 1 184 ? -12.031 8.473 29.423 1.00 89.06 184 PRO A O 1
ATOM 1281 N N . GLY A 1 185 ? -10.463 6.879 29.240 1.00 88.75 185 GLY A N 1
ATOM 1282 C CA . GLY A 1 185 ? -11.326 5.761 29.643 1.00 88.75 185 GLY A CA 1
ATOM 1283 C C . GLY A 1 185 ? -11.994 5.000 28.494 1.00 88.75 185 GLY A C 1
ATOM 1284 O O . GLY A 1 185 ? -12.436 3.877 28.713 1.00 88.75 185 GLY A O 1
ATOM 1285 N N . ASP A 1 186 ? -12.002 5.532 27.266 1.00 93.94 186 ASP A N 1
ATOM 1286 C CA . ASP A 1 186 ? -12.488 4.770 26.108 1.00 93.94 186 ASP A CA 1
ATOM 1287 C C . ASP A 1 186 ? -11.607 3.551 25.841 1.00 93.94 186 ASP A C 1
ATOM 1289 O O . ASP A 1 186 ? -10.381 3.635 25.965 1.00 93.94 186 ASP A O 1
ATOM 1293 N N . VAL A 1 187 ? -12.202 2.450 25.394 1.00 94.81 187 VAL A N 1
ATOM 1294 C CA . VAL A 1 187 ? -11.459 1.244 25.012 1.00 94.81 187 VAL A CA 1
ATOM 1295 C C . VAL A 1 187 ? -11.377 1.148 23.494 1.00 94.81 187 VAL A C 1
ATOM 1297 O O . VAL A 1 187 ? -12.369 1.324 22.790 1.00 94.81 187 VAL A O 1
ATOM 1300 N N . VAL A 1 188 ? -10.178 0.870 22.983 1.00 96.06 188 VAL A N 1
ATOM 1301 C CA . VAL A 1 188 ? -9.944 0.652 21.555 1.00 96.06 188 VAL A CA 1
ATOM 1302 C C . VAL A 1 188 ? -9.616 -0.814 21.336 1.00 96.06 188 VAL A C 1
ATOM 1304 O O . VAL A 1 188 ? -8.674 -1.349 21.929 1.00 96.06 188 VAL A O 1
ATOM 1307 N N . VAL A 1 189 ? -10.390 -1.436 20.460 1.00 96.12 189 VAL A N 1
ATOM 1308 C CA . VAL A 1 189 ? -10.237 -2.817 20.025 1.00 96.12 189 VAL A CA 1
ATOM 1309 C C . VAL A 1 189 ? -9.885 -2.814 18.542 1.00 96.12 189 VAL A C 1
ATOM 1311 O O . VAL A 1 189 ? -10.435 -2.044 17.756 1.00 96.12 189 VAL A O 1
ATOM 1314 N N . HIS A 1 190 ? -8.954 -3.667 18.149 1.00 95.50 190 HIS A N 1
ATOM 1315 C CA . HIS A 1 190 ? -8.592 -3.930 16.768 1.00 95.50 190 HIS A CA 1
ATOM 1316 C C . HIS A 1 190 ? -8.996 -5.357 16.412 1.00 95.50 190 HIS A C 1
ATOM 1318 O O . HIS A 1 190 ? -8.741 -6.284 17.174 1.00 95.50 190 HIS A O 1
ATOM 1324 N N . GLU A 1 191 ? -9.651 -5.535 15.274 1.00 93.62 191 GLU A N 1
ATOM 1325 C CA . GLU A 1 191 ? -10.023 -6.852 14.776 1.00 93.62 191 GLU A CA 1
ATOM 1326 C C . GLU A 1 191 ? -9.098 -7.290 13.643 1.00 93.62 191 GLU A C 1
ATOM 1328 O O . GLU A 1 191 ? -8.931 -6.574 12.651 1.00 93.62 191 GLU A O 1
ATOM 1333 N N . GLY A 1 192 ? -8.575 -8.512 13.769 1.00 88.94 192 GLY A N 1
ATOM 1334 C CA . GLY A 1 192 ? -7.781 -9.197 12.757 1.00 88.94 192 GLY A CA 1
ATOM 1335 C C . GLY A 1 192 ? -6.272 -9.012 12.931 1.00 88.94 192 GLY A C 1
ATOM 1336 O O . GLY A 1 192 ? -5.745 -8.929 14.039 1.00 88.94 192 GLY A O 1
ATOM 1337 N N . ALA A 1 193 ? -5.548 -8.996 11.810 1.00 87.38 193 ALA A N 1
ATOM 1338 C CA . ALA A 1 193 ? -4.089 -8.900 11.789 1.00 87.38 193 ALA A CA 1
ATOM 1339 C C . ALA A 1 193 ? -3.617 -7.480 12.159 1.00 87.38 193 ALA A C 1
ATOM 1341 O O . ALA A 1 193 ? -3.553 -6.592 11.301 1.00 87.38 193 ALA A O 1
ATOM 1342 N N . LEU A 1 194 ? -3.304 -7.261 13.441 1.00 88.69 194 LEU A N 1
ATOM 1343 C CA . LEU A 1 194 ? -2.879 -5.966 13.988 1.00 88.69 194 LEU A CA 1
ATOM 1344 C C . LEU A 1 194 ? -1.648 -5.386 13.281 1.00 88.69 194 LEU A C 1
ATOM 1346 O O . LEU A 1 194 ? -1.544 -4.168 13.135 1.00 88.69 194 LEU A O 1
ATOM 1350 N N . GLU A 1 195 ? -0.739 -6.224 12.784 1.00 86.31 195 GLU A N 1
ATOM 1351 C CA . GLU A 1 195 ? 0.451 -5.784 12.049 1.00 86.31 195 GLU A CA 1
ATOM 1352 C C . GLU A 1 195 ? 0.112 -4.989 10.777 1.00 86.31 195 GLU A C 1
ATOM 1354 O O . GLU A 1 195 ? 0.856 -4.083 10.401 1.00 86.31 195 GLU A O 1
ATOM 1359 N N . ASN A 1 196 ? -1.058 -5.229 10.173 1.00 85.62 196 ASN A N 1
ATOM 1360 C CA . ASN A 1 196 ? -1.537 -4.461 9.022 1.00 85.62 196 ASN A CA 1
ATOM 1361 C C . ASN A 1 196 ? -2.010 -3.054 9.419 1.00 85.62 196 ASN A C 1
ATOM 1363 O O . ASN A 1 196 ? -2.274 -2.217 8.554 1.00 85.62 196 ASN A O 1
ATOM 1367 N N . SER A 1 197 ? -2.110 -2.780 10.718 1.00 87.94 197 SER A N 1
ATOM 1368 C CA . SER A 1 197 ? -2.489 -1.498 11.304 1.00 87.94 197 SER A CA 1
ATOM 1369 C C . SER A 1 197 ? -1.461 -1.012 12.332 1.00 87.94 197 SER A C 1
ATOM 1371 O O . SER A 1 197 ? -1.807 -0.199 13.180 1.00 87.94 197 SER A O 1
ATOM 1373 N N . GLY A 1 198 ? -0.190 -1.431 12.259 1.00 88.12 198 GLY A N 1
ATOM 1374 C CA . GLY A 1 198 ? 0.825 -1.074 13.266 1.00 88.12 198 GLY A CA 1
ATOM 1375 C C . GLY A 1 198 ? 0.988 0.437 13.510 1.00 88.12 198 GLY A C 1
ATOM 1376 O O . GLY A 1 198 ? 1.158 0.869 14.648 1.00 88.12 198 GLY A O 1
ATOM 1377 N N . ALA A 1 199 ? 0.829 1.267 12.473 1.00 90.62 199 ALA A N 1
ATOM 1378 C CA . ALA A 1 199 ? 0.860 2.728 12.602 1.00 90.62 199 ALA A CA 1
ATOM 1379 C C . ALA A 1 199 ? -0.259 3.299 13.504 1.00 90.62 199 ALA A C 1
ATOM 1381 O O . ALA A 1 199 ? -0.113 4.396 14.039 1.00 90.62 199 ALA A O 1
ATOM 1382 N N . LEU A 1 200 ? -1.350 2.554 13.716 1.00 93.00 200 LEU A N 1
ATOM 1383 C CA . LEU A 1 200 ? -2.419 2.918 14.647 1.00 93.00 200 LEU A CA 1
ATOM 1384 C C . LEU A 1 200 ? -1.909 2.929 16.090 1.00 93.00 200 LEU A C 1
ATOM 1386 O O . LEU A 1 200 ? -2.252 3.833 16.844 1.00 93.00 200 LEU A O 1
ATOM 1390 N N . LEU A 1 201 ? -1.067 1.960 16.461 1.00 91.88 201 LEU A N 1
ATOM 1391 C CA . LEU A 1 201 ? -0.492 1.869 17.806 1.00 91.88 201 LEU A CA 1
ATOM 1392 C C . LEU A 1 201 ? 0.396 3.080 18.108 1.00 91.88 201 LEU A C 1
ATOM 1394 O O . LEU A 1 201 ? 0.342 3.632 19.204 1.00 91.88 201 LEU A O 1
ATOM 1398 N N . ILE A 1 202 ? 1.160 3.524 17.105 1.00 91.88 202 ILE A N 1
ATOM 1399 C CA . ILE A 1 202 ? 2.007 4.718 17.197 1.00 91.88 202 ILE A CA 1
ATOM 1400 C C . ILE A 1 202 ? 1.139 5.971 17.358 1.00 91.88 202 ILE A C 1
ATOM 1402 O O . ILE A 1 202 ? 1.405 6.789 18.232 1.00 91.88 202 ILE A O 1
ATOM 1406 N N . ALA A 1 203 ? 0.085 6.110 16.548 1.00 91.19 203 ALA A N 1
ATOM 1407 C CA . ALA A 1 203 ? -0.792 7.280 16.583 1.00 91.19 203 ALA A CA 1
ATOM 1408 C C . ALA A 1 203 ? -1.600 7.394 17.887 1.00 91.19 203 ALA A C 1
ATOM 1410 O O . ALA A 1 203 ? -1.854 8.497 18.360 1.00 91.19 203 ALA A O 1
ATOM 1411 N N . LEU A 1 204 ? -2.021 6.262 18.455 1.00 91.81 204 LEU A N 1
ATOM 1412 C CA . LEU A 1 204 ? -2.841 6.231 19.664 1.00 91.81 204 LEU A CA 1
ATOM 1413 C C . LEU A 1 204 ? -2.030 6.402 20.952 1.00 91.81 204 LEU A C 1
ATOM 1415 O O . LEU A 1 204 ? -2.596 6.844 21.950 1.00 91.81 204 LEU A O 1
ATOM 1419 N N . ALA A 1 205 ? -0.747 6.020 20.946 1.00 88.12 205 ALA A N 1
ATOM 1420 C CA . ALA A 1 205 ? 0.143 6.054 22.111 1.00 88.12 205 ALA A CA 1
ATOM 1421 C C . ALA A 1 205 ? -0.466 5.420 23.384 1.00 88.12 205 ALA A C 1
ATOM 1423 O O . ALA A 1 205 ? -0.167 5.824 24.507 1.00 88.12 205 ALA A O 1
ATOM 1424 N N . ARG A 1 206 ? -1.344 4.422 23.215 1.00 87.69 206 ARG A N 1
ATOM 1425 C CA . ARG A 1 206 ? -2.035 3.713 24.300 1.00 87.69 206 ARG A CA 1
ATOM 1426 C C . ARG A 1 206 ? -2.298 2.251 23.924 1.00 87.69 206 ARG A C 1
ATOM 1428 O O . ARG A 1 206 ? -2.299 1.929 22.734 1.00 87.69 206 ARG A O 1
ATOM 1435 N N . PRO A 1 207 ? -2.554 1.371 24.908 1.00 88.44 207 PRO A N 1
ATOM 1436 C CA . PRO A 1 207 ? -2.843 -0.032 24.642 1.00 88.44 207 PRO A CA 1
ATOM 1437 C C . PRO A 1 207 ? -4.098 -0.210 23.783 1.00 88.44 207 PRO A C 1
ATOM 1439 O O . PRO A 1 207 ? -5.108 0.462 23.998 1.00 88.44 207 PRO A O 1
ATOM 1442 N N . VAL A 1 208 ? -4.026 -1.154 22.849 1.00 93.25 208 VAL A N 1
ATOM 1443 C CA . VAL A 1 208 ? -5.142 -1.601 22.010 1.00 93.25 208 VAL A CA 1
ATOM 1444 C C . VAL A 1 208 ? -5.382 -3.077 22.300 1.00 93.25 208 VAL A C 1
ATOM 1446 O O . VAL A 1 208 ? -4.433 -3.849 22.442 1.00 93.25 208 VAL A O 1
ATOM 1449 N N . ARG A 1 209 ? -6.652 -3.455 22.421 1.00 94.62 209 ARG A N 1
ATOM 1450 C CA . ARG A 1 209 ? -7.079 -4.851 22.569 1.00 94.62 209 ARG A CA 1
ATOM 1451 C C . ARG A 1 209 ? -7.266 -5.461 21.188 1.00 94.62 209 ARG A C 1
ATOM 1453 O O . ARG A 1 209 ? -7.555 -4.731 20.247 1.00 94.62 209 ARG A O 1
ATOM 1460 N N . VAL A 1 210 ? -7.091 -6.764 21.040 1.00 94.19 210 VAL A N 1
ATOM 1461 C CA . VAL A 1 210 ? -7.137 -7.436 19.739 1.00 94.19 210 VAL A CA 1
ATOM 1462 C C . VAL A 1 210 ? -8.166 -8.548 19.775 1.00 94.19 210 VAL A 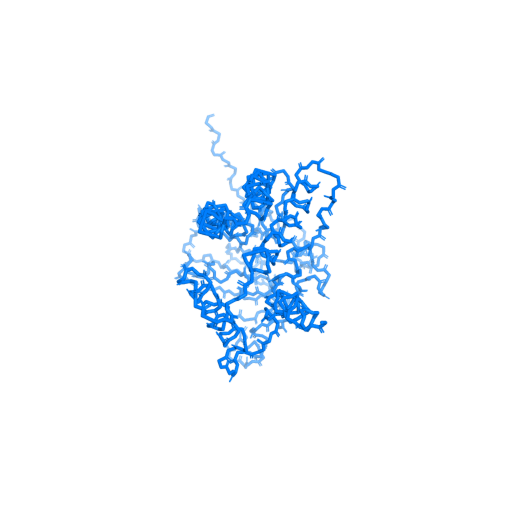C 1
ATOM 1464 O O . VAL A 1 210 ? -8.074 -9.424 20.622 1.00 94.19 210 VAL A O 1
ATOM 1467 N N . VAL A 1 211 ? -9.104 -8.558 18.836 1.00 93.38 211 VAL A N 1
ATOM 1468 C CA . VAL A 1 211 ? -10.037 -9.671 18.620 1.00 93.38 211 VAL A CA 1
ATOM 1469 C C . VAL A 1 211 ? -9.701 -10.365 17.300 1.00 93.38 211 VAL A C 1
ATOM 1471 O O . VAL A 1 211 ? -9.285 -9.724 16.334 1.00 93.38 211 VAL A O 1
ATOM 1474 N N . GLY A 1 212 ? -9.777 -11.696 17.262 1.00 85.00 212 GLY A N 1
ATOM 1475 C CA . GLY A 1 212 ? -9.392 -12.464 16.068 1.00 85.00 212 GLY A CA 1
ATOM 1476 C C . GLY A 1 212 ? -7.886 -12.438 15.739 1.00 85.00 212 GLY A C 1
ATOM 1477 O O . GLY A 1 212 ? -7.492 -12.714 14.606 1.00 85.00 212 GLY A O 1
ATOM 1478 N N . GLY A 1 213 ? -7.024 -12.132 16.718 1.00 77.94 213 GLY A N 1
ATOM 1479 C CA . GLY A 1 213 ? -5.566 -12.001 16.540 1.00 77.94 213 GLY A CA 1
ATOM 1480 C C . GLY A 1 213 ? -4.793 -13.315 16.327 1.00 77.94 213 GLY A C 1
ATOM 1481 O O . GLY A 1 213 ? -3.603 -13.284 16.020 1.00 77.94 213 GLY A O 1
ATOM 1482 N N . LEU A 1 214 ? -5.457 -14.473 16.430 1.00 78.00 214 LEU A N 1
ATOM 1483 C CA . LEU A 1 214 ? -4.861 -15.817 16.291 1.00 78.00 214 LEU A CA 1
ATOM 1484 C C . LEU A 1 214 ? -4.454 -16.186 14.857 1.00 78.00 214 LEU A C 1
ATOM 1486 O O . LEU A 1 214 ? -4.049 -17.310 14.575 1.00 78.00 214 LEU A O 1
ATOM 1490 N N . GLN A 1 215 ? -4.599 -15.256 13.924 1.00 71.12 215 GLN A N 1
ATOM 1491 C CA . GLN A 1 215 ? -4.538 -15.551 12.506 1.00 71.12 215 GLN A CA 1
ATOM 1492 C C . GLN A 1 215 ? -3.191 -15.196 11.867 1.00 71.12 215 GLN A C 1
ATOM 1494 O O . GLN A 1 215 ? -2.925 -15.679 10.769 1.00 71.12 215 GLN A O 1
ATOM 1499 N N . SER A 1 216 ? -2.345 -14.381 12.499 1.00 76.94 216 SER A N 1
ATOM 1500 C CA . SER A 1 216 ? -1.212 -13.748 11.808 1.00 76.94 216 SER A CA 1
ATOM 1501 C C . SER A 1 216 ? 0.067 -13.677 12.658 1.00 76.94 216 SER A C 1
ATOM 1503 O O . SER A 1 216 ? 0.266 -14.548 13.500 1.00 76.94 216 SER A O 1
ATOM 1505 N N . ASN A 1 217 ? 0.960 -12.703 12.455 1.00 82.94 217 ASN A N 1
ATOM 1506 C CA . ASN A 1 217 ? 2.285 -12.646 13.100 1.00 82.94 217 ASN A CA 1
ATOM 1507 C C . ASN A 1 217 ? 2.225 -12.722 14.635 1.00 82.94 217 ASN A C 1
ATOM 1509 O O . ASN A 1 217 ? 3.167 -13.183 15.274 1.00 82.94 217 ASN A O 1
ATOM 1513 N N . LEU A 1 218 ? 1.112 -12.282 15.227 1.00 86.31 218 LEU A N 1
ATOM 1514 C CA . LEU A 1 218 ? 0.882 -12.305 16.671 1.00 86.31 218 LEU A CA 1
ATOM 1515 C C . LEU A 1 218 ? 0.194 -13.581 17.174 1.00 86.31 218 LEU A C 1
ATOM 1517 O O . LEU A 1 218 ? -0.004 -13.713 18.378 1.00 86.31 218 LEU A O 1
ATOM 1521 N N . ALA A 1 219 ? -0.140 -14.529 16.294 1.00 85.94 219 ALA A N 1
ATOM 1522 C CA . ALA A 1 219 ? -0.901 -15.727 16.640 1.00 85.94 219 ALA A CA 1
ATOM 1523 C C . ALA A 1 219 ? -0.234 -16.541 17.749 1.00 85.94 219 ALA A C 1
ATOM 1525 O O . ALA A 1 219 ? -0.895 -16.933 18.703 1.00 85.94 219 ALA A O 1
ATOM 1526 N N . PHE A 1 220 ? 1.082 -16.743 17.654 1.00 87.25 220 PHE A N 1
ATOM 1527 C CA . PHE A 1 220 ? 1.829 -17.451 18.689 1.00 87.25 220 PHE A CA 1
ATOM 1528 C C . PHE A 1 220 ? 1.747 -16.717 20.035 1.00 87.25 220 PHE A C 1
ATOM 1530 O O . PHE A 1 220 ? 1.358 -17.309 21.039 1.00 87.25 220 PHE A O 1
ATOM 1537 N N . GLY A 1 221 ? 2.028 -15.409 20.049 1.00 85.25 221 GLY A N 1
ATOM 1538 C CA . GLY A 1 221 ? 1.966 -14.591 21.264 1.00 85.25 221 GLY A CA 1
ATOM 1539 C C . GLY A 1 221 ? 0.573 -14.550 21.898 1.00 85.25 221 GLY A C 1
ATOM 1540 O O . GLY A 1 221 ? 0.459 -14.566 23.118 1.00 85.25 221 GLY A O 1
ATOM 1541 N N . ALA A 1 222 ? -0.482 -14.582 21.084 1.00 86.81 222 ALA A N 1
ATOM 1542 C CA . ALA A 1 222 ? -1.869 -14.596 21.539 1.00 86.81 222 ALA A CA 1
ATOM 1543 C C . ALA A 1 222 ? -2.272 -15.886 22.280 1.00 86.81 222 ALA A C 1
ATOM 1545 O O . ALA A 1 222 ? -3.267 -15.879 23.001 1.00 86.81 222 ALA A O 1
ATOM 1546 N N . THR A 1 223 ? -1.518 -16.984 22.138 1.00 86.12 223 THR A N 1
ATOM 1547 C CA . THR A 1 223 ? -1.800 -18.245 22.854 1.00 86.12 223 THR A CA 1
ATOM 1548 C C . THR A 1 223 ? -1.263 -18.272 24.286 1.00 86.12 223 THR A C 1
ATOM 1550 O O . THR A 1 223 ? -1.615 -19.165 25.059 1.00 86.12 223 THR A O 1
ATOM 1553 N N . LEU A 1 224 ? -0.421 -17.303 24.661 1.00 89.25 224 LEU A N 1
ATOM 1554 C CA . LEU A 1 224 ? 0.171 -17.242 25.993 1.00 89.25 224 LEU A CA 1
ATOM 1555 C C . LEU A 1 224 ? -0.892 -16.887 27.053 1.00 89.25 224 LEU A C 1
ATOM 1557 O O . LEU A 1 224 ? -1.765 -16.060 26.785 1.00 89.25 224 LEU A O 1
ATOM 1561 N N . PRO A 1 225 ? -0.825 -17.454 28.274 1.00 86.38 225 PRO A N 1
ATOM 1562 C CA . PRO A 1 225 ? -1.792 -17.162 29.337 1.00 86.38 225 PRO A CA 1
ATOM 1563 C C . PRO A 1 225 ? -1.930 -15.664 29.645 1.00 86.38 225 PRO A C 1
ATOM 1565 O O . PRO A 1 225 ? -3.047 -15.158 29.739 1.00 86.38 225 PRO A O 1
ATOM 1568 N N . ASP A 1 226 ? -0.806 -14.949 29.699 1.00 88.38 226 ASP A N 1
ATOM 1569 C CA . ASP A 1 226 ? -0.746 -13.513 30.005 1.00 88.38 226 ASP A CA 1
ATOM 1570 C C . ASP A 1 226 ? -1.317 -12.641 28.874 1.00 88.38 226 ASP A C 1
ATOM 1572 O O . ASP A 1 226 ? -1.644 -11.470 29.065 1.00 88.38 226 ASP A O 1
ATOM 1576 N N . ALA A 1 227 ? -1.468 -13.207 27.673 1.00 88.12 227 ALA A N 1
ATOM 1577 C CA . ALA A 1 227 ? -1.975 -12.496 26.509 1.00 88.12 227 ALA A CA 1
ATOM 1578 C C . ALA A 1 227 ? -3.503 -12.347 26.530 1.00 88.12 227 ALA A C 1
ATOM 1580 O O . ALA A 1 227 ? -4.030 -11.513 25.795 1.00 88.12 227 ALA A O 1
ATOM 1581 N N . ARG A 1 228 ? -4.222 -13.087 27.388 1.00 84.25 228 ARG A N 1
ATOM 1582 C CA . ARG A 1 228 ? -5.698 -13.099 27.437 1.00 84.25 228 ARG A CA 1
ATOM 1583 C C . ARG A 1 228 ? -6.316 -11.734 27.718 1.00 84.25 228 ARG A C 1
ATOM 1585 O O . ARG A 1 228 ? -7.430 -11.472 27.276 1.00 84.25 228 ARG A O 1
ATOM 1592 N N . ASP A 1 229 ? -5.609 -10.851 28.420 1.00 88.25 229 ASP A N 1
ATOM 1593 C CA . ASP A 1 229 ? -6.082 -9.487 28.671 1.00 88.25 229 ASP A CA 1
ATOM 1594 C C . ASP A 1 229 ? -5.943 -8.559 27.471 1.00 88.25 229 ASP A C 1
ATOM 1596 O O . ASP A 1 229 ? -6.637 -7.544 27.391 1.00 88.25 229 ASP A O 1
ATOM 1600 N N . VAL A 1 230 ? -5.070 -8.888 26.524 1.00 90.88 230 VAL A N 1
ATOM 1601 C CA . VAL A 1 230 ? -4.866 -8.129 25.287 1.00 90.88 230 VAL A CA 1
ATOM 1602 C C . VAL A 1 230 ? -5.646 -8.752 24.136 1.00 90.88 230 VAL A C 1
ATOM 1604 O O . VAL A 1 230 ? -6.269 -8.014 23.380 1.00 90.88 230 VAL A O 1
ATOM 1607 N N . PHE A 1 231 ? -5.638 -10.079 24.024 1.00 92.62 231 PHE A N 1
ATOM 1608 C CA . PHE A 1 231 ? -6.288 -10.839 22.966 1.00 92.62 231 PHE A CA 1
ATOM 1609 C C . PHE A 1 231 ? -7.619 -11.396 23.455 1.00 92.62 231 PHE A C 1
ATOM 1611 O O . PHE A 1 231 ? -7.668 -12.288 24.299 1.00 92.62 231 PHE A O 1
ATOM 1618 N N . TRP A 1 232 ? -8.695 -10.837 22.924 1.00 92.75 232 TRP A N 1
ATOM 1619 C CA . TRP A 1 232 ? -10.064 -11.190 23.254 1.00 92.75 232 TRP A CA 1
ATOM 1620 C C . TRP A 1 232 ? -10.614 -12.204 22.256 1.00 92.75 232 TRP A C 1
ATOM 1622 O O . TRP A 1 232 ? -10.280 -12.185 21.067 1.00 92.75 232 TRP A O 1
ATOM 1632 N N . ASP A 1 233 ? -11.476 -13.078 22.758 1.00 90.50 233 ASP A N 1
ATOM 1633 C CA . ASP A 1 233 ? -12.381 -13.871 21.939 1.00 90.50 233 ASP A CA 1
ATOM 1634 C C . ASP A 1 233 ? -13.679 -13.089 21.664 1.00 90.50 233 ASP A C 1
ATOM 1636 O O . ASP A 1 233 ? -13.907 -11.990 22.186 1.00 90.50 233 ASP A O 1
ATOM 1640 N N . ASP A 1 234 ? -14.527 -13.651 20.807 1.00 90.81 234 ASP A N 1
ATOM 1641 C CA . ASP A 1 234 ? -15.786 -13.030 20.393 1.00 90.81 234 ASP A CA 1
ATOM 1642 C C . ASP A 1 234 ? -16.752 -12.842 21.576 1.00 90.81 234 ASP A C 1
ATOM 1644 O O . ASP A 1 234 ? -17.515 -11.873 21.614 1.00 90.81 234 ASP A O 1
ATOM 1648 N N . ASP A 1 235 ? -16.707 -13.738 22.566 1.00 91.50 235 ASP A N 1
ATOM 1649 C CA . ASP A 1 235 ? -17.567 -13.680 23.748 1.00 91.50 235 ASP A CA 1
ATOM 1650 C C . ASP A 1 235 ? -17.155 -12.550 24.693 1.00 91.50 235 ASP A C 1
ATOM 1652 O O . ASP A 1 235 ? -18.009 -11.760 25.112 1.00 91.50 235 ASP A O 1
ATOM 1656 N N . ARG A 1 236 ? -15.853 -12.405 24.969 1.00 92.31 236 ARG A N 1
ATOM 1657 C CA . ARG A 1 236 ? -15.311 -11.272 25.728 1.00 92.31 236 ARG A CA 1
ATOM 1658 C C . ARG A 1 236 ? -15.570 -9.964 24.997 1.00 92.31 236 ARG A C 1
ATOM 1660 O O . ARG A 1 236 ? -16.007 -9.009 25.631 1.00 92.31 236 ARG A O 1
ATOM 1667 N N . MET A 1 237 ? -15.376 -9.926 23.678 1.00 94.62 237 MET A N 1
ATOM 1668 C CA . MET A 1 237 ? -15.690 -8.745 22.872 1.00 94.62 237 MET A CA 1
ATOM 1669 C C . MET A 1 237 ? -17.164 -8.347 23.009 1.00 94.62 237 MET A C 1
ATOM 1671 O O . MET A 1 237 ? -17.462 -7.173 23.209 1.00 94.62 237 MET A O 1
ATOM 1675 N N . ARG A 1 238 ? -18.095 -9.306 22.959 1.00 93.94 238 ARG A N 1
ATOM 1676 C CA . ARG A 1 238 ? -19.531 -9.034 23.127 1.00 93.94 238 ARG A CA 1
ATOM 1677 C C . ARG A 1 238 ? -19.868 -8.526 24.527 1.00 93.94 238 ARG A C 1
ATOM 1679 O O . ARG A 1 238 ? -20.632 -7.569 24.651 1.00 93.94 238 ARG A O 1
ATOM 1686 N N . ALA A 1 239 ? -19.310 -9.157 25.560 1.00 93.06 239 ALA A N 1
ATOM 1687 C CA . ALA A 1 239 ? -19.522 -8.756 26.947 1.00 93.06 239 ALA A CA 1
ATOM 1688 C C . ALA A 1 239 ? -19.030 -7.322 27.181 1.00 93.06 239 ALA A C 1
ATOM 1690 O O . ALA A 1 239 ? -19.800 -6.479 27.650 1.00 93.06 239 ALA A O 1
ATOM 1691 N N . GLU A 1 240 ? -17.795 -7.032 26.762 1.00 94.06 240 GLU A N 1
ATOM 1692 C CA . GLU A 1 240 ? -17.220 -5.692 26.828 1.00 94.06 240 GLU A CA 1
ATOM 1693 C C . GLU A 1 240 ? -18.081 -4.713 26.033 1.00 94.06 240 GLU A C 1
ATOM 1695 O O . GLU A 1 240 ? -18.497 -3.720 26.614 1.00 94.06 240 GLU A O 1
ATOM 1700 N N . TRP A 1 241 ? -18.486 -5.014 24.790 1.00 95.25 241 TRP A N 1
ATOM 1701 C CA . TRP A 1 241 ? -19.272 -4.102 23.932 1.00 95.25 241 TRP A CA 1
ATOM 1702 C C . TRP A 1 241 ? -20.535 -3.557 24.601 1.00 95.25 241 TRP A C 1
ATOM 1704 O O . TRP A 1 241 ? -20.885 -2.384 24.425 1.00 95.25 241 TRP A O 1
ATOM 1714 N N . THR A 1 242 ? -21.191 -4.401 25.400 1.00 92.38 242 THR A N 1
ATOM 1715 C CA . THR A 1 242 ? -22.398 -4.059 26.167 1.00 92.38 242 THR A CA 1
ATOM 1716 C C . THR A 1 242 ? -22.131 -3.409 27.523 1.00 92.38 242 THR A C 1
ATOM 1718 O O . THR A 1 242 ? -23.050 -2.850 28.123 1.00 92.38 242 THR A O 1
ATOM 1721 N N . ALA A 1 243 ? -20.897 -3.474 28.019 1.00 91.31 243 ALA A N 1
ATOM 1722 C CA . ALA A 1 243 ? -20.525 -2.927 29.310 1.00 91.31 243 ALA A CA 1
ATOM 1723 C C . ALA A 1 243 ? -20.614 -1.386 29.334 1.00 91.31 243 ALA A C 1
ATOM 1725 O O . ALA A 1 243 ? -20.498 -0.716 28.297 1.00 91.31 243 ALA A O 1
ATOM 1726 N N . PRO A 1 244 ? -20.791 -0.780 30.525 1.00 88.06 244 PRO A N 1
ATOM 1727 C CA . PRO A 1 244 ? -20.769 0.668 30.674 1.00 88.06 244 PRO A CA 1
ATOM 1728 C C . PRO A 1 244 ? -19.431 1.256 30.215 1.00 88.06 244 PRO A C 1
ATOM 1730 O O . PRO A 1 244 ? -18.394 1.071 30.841 1.00 88.06 244 PRO A O 1
ATOM 1733 N N . GLY A 1 245 ? -19.461 2.007 29.121 1.00 89.62 245 GLY A N 1
ATOM 1734 C CA . GLY A 1 245 ? -18.275 2.653 28.570 1.00 89.62 245 GLY A CA 1
ATOM 1735 C C . GLY A 1 245 ? -18.426 2.872 27.075 1.00 89.62 245 GLY A C 1
ATOM 1736 O O . GLY A 1 245 ? -19.376 2.380 26.459 1.00 89.62 245 GLY A O 1
ATOM 1737 N N . ARG A 1 246 ? -17.513 3.646 26.489 1.00 94.12 246 ARG A N 1
ATOM 1738 C CA . ARG A 1 246 ? -17.437 3.790 25.037 1.00 94.12 246 ARG A CA 1
ATOM 1739 C C . ARG A 1 246 ? -16.301 2.934 24.499 1.00 94.12 246 ARG A C 1
ATOM 1741 O O . ARG A 1 246 ? -15.186 2.953 25.022 1.00 94.12 246 ARG A O 1
ATOM 1748 N N . GLN A 1 247 ? -16.617 2.193 23.451 1.00 95.38 247 GLN A N 1
ATOM 1749 C CA . GLN A 1 247 ? -15.715 1.274 22.786 1.00 95.38 247 GLN A CA 1
ATOM 1750 C C . GLN A 1 247 ? -15.665 1.569 21.307 1.00 95.38 247 GLN A C 1
ATOM 1752 O O . GLN A 1 247 ? -16.695 1.781 20.667 1.00 95.38 247 GLN A O 1
ATOM 1757 N N . PHE A 1 248 ? -14.449 1.533 20.784 1.00 96.62 248 PHE A N 1
ATOM 1758 C CA . PHE A 1 248 ? -14.182 1.636 19.367 1.00 96.62 248 PHE A CA 1
ATOM 1759 C C . PHE A 1 248 ? -13.627 0.320 18.856 1.00 96.62 248 PHE A C 1
ATOM 1761 O O . PHE A 1 248 ? -12.722 -0.248 19.465 1.00 96.62 248 PHE A O 1
ATOM 1768 N N . LEU A 1 249 ? -14.134 -0.122 17.712 1.00 96.75 249 LEU A N 1
ATOM 1769 C CA . LEU A 1 249 ? -13.619 -1.276 16.993 1.00 96.75 249 LEU A CA 1
ATOM 1770 C C . LEU A 1 249 ? -13.037 -0.816 15.660 1.00 96.75 249 LEU A C 1
ATOM 1772 O O . LEU A 1 249 ? -13.754 -0.281 14.816 1.00 96.75 249 LEU A O 1
ATOM 1776 N N . VAL A 1 250 ? -11.742 -1.048 15.466 1.00 95.81 250 VAL A N 1
ATOM 1777 C CA . VAL A 1 250 ? -11.068 -0.891 14.177 1.00 95.81 250 VAL A CA 1
ATOM 1778 C C . VAL A 1 250 ? -10.938 -2.261 13.534 1.00 95.81 250 VAL A C 1
ATOM 1780 O O . VAL A 1 250 ? -10.097 -3.055 13.944 1.00 95.81 250 VAL A O 1
ATOM 1783 N N . SER A 1 251 ? -11.737 -2.529 12.509 1.00 93.12 251 SER A N 1
ATOM 1784 C CA . SER A 1 251 ? -11.701 -3.798 11.788 1.00 93.12 251 SER A CA 1
ATOM 1785 C C . SER A 1 251 ? -10.951 -3.687 10.469 1.00 93.12 251 SER A C 1
ATOM 1787 O O . SER A 1 251 ? -11.146 -2.730 9.715 1.00 93.12 251 SER A O 1
ATOM 1789 N N . VAL A 1 252 ? -10.091 -4.670 10.193 1.00 88.62 252 VAL A N 1
ATOM 1790 C CA . VAL A 1 252 ? -9.489 -4.905 8.863 1.00 88.62 252 VAL A CA 1
ATOM 1791 C C . VAL A 1 252 ? -10.144 -6.088 8.142 1.00 88.62 252 VAL A C 1
ATOM 1793 O O . VAL A 1 252 ? -9.658 -6.531 7.101 1.00 88.62 252 VAL A O 1
ATOM 1796 N N . VAL A 1 253 ? -11.206 -6.636 8.733 1.00 88.00 253 VAL A N 1
ATOM 1797 C CA . VAL A 1 253 ? -11.969 -7.770 8.221 1.00 88.00 253 VAL A CA 1
ATOM 1798 C C . VAL A 1 253 ? -13.203 -7.232 7.504 1.00 88.00 253 VAL A C 1
ATOM 1800 O O . VAL A 1 253 ? -13.764 -6.204 7.885 1.00 88.00 253 VAL A O 1
ATOM 1803 N N . ASP A 1 254 ? -13.613 -7.926 6.445 1.00 84.81 254 ASP A N 1
ATOM 1804 C CA . ASP A 1 254 ? -14.840 -7.595 5.729 1.00 84.81 254 ASP A CA 1
ATOM 1805 C C . ASP A 1 254 ? -16.051 -7.623 6.691 1.00 84.81 254 ASP A C 1
ATOM 1807 O O . ASP A 1 254 ? -16.146 -8.557 7.499 1.00 84.81 254 ASP A O 1
ATOM 1811 N N . PRO A 1 255 ? -16.981 -6.649 6.628 1.00 84.75 255 PRO A N 1
ATOM 1812 C CA . PRO A 1 255 ? -18.148 -6.602 7.509 1.00 84.75 255 PRO A CA 1
ATOM 1813 C C . PRO A 1 255 ? -18.959 -7.907 7.555 1.00 84.75 255 PRO A C 1
ATOM 1815 O O . PRO A 1 255 ? -19.518 -8.238 8.601 1.00 84.75 255 PRO A O 1
ATOM 1818 N N . GLU A 1 256 ? -18.990 -8.690 6.471 1.00 85.25 256 GLU A N 1
ATOM 1819 C CA . GLU A 1 256 ? -19.700 -9.978 6.423 1.00 85.25 256 GLU A CA 1
ATOM 1820 C C . GLU A 1 256 ? -19.061 -11.075 7.292 1.00 85.25 256 GLU A C 1
ATOM 1822 O O . GLU A 1 256 ? -19.722 -12.051 7.670 1.00 85.25 256 GLU A O 1
ATOM 1827 N N . ARG A 1 257 ? -17.776 -10.921 7.622 1.00 86.56 257 ARG A N 1
ATOM 1828 C CA . ARG A 1 257 ? -16.979 -11.867 8.421 1.00 86.56 257 ARG A CA 1
ATOM 1829 C C . ARG A 1 257 ? -16.526 -11.286 9.758 1.00 86.56 257 ARG A C 1
ATOM 1831 O O . ARG A 1 257 ? -15.875 -11.989 10.522 1.00 86.56 257 ARG A O 1
ATOM 1838 N N . SER A 1 258 ? -16.849 -10.024 10.016 1.00 90.00 258 SER A N 1
ATOM 1839 C CA . SER A 1 258 ? -16.451 -9.316 11.224 1.00 90.00 258 SER A CA 1
ATOM 1840 C C . SER A 1 258 ? -17.245 -9.779 12.448 1.00 90.00 258 SER A C 1
ATOM 1842 O O . SER A 1 258 ? -18.444 -10.076 12.362 1.00 90.00 258 SER A O 1
ATOM 1844 N N . VAL A 1 259 ? -16.600 -9.726 13.615 1.00 91.88 259 VAL A N 1
ATOM 1845 C CA . VAL A 1 259 ? -17.192 -9.895 14.949 1.00 91.88 259 VAL A CA 1
ATOM 1846 C C . VAL A 1 259 ? -18.406 -8.991 15.158 1.00 91.88 259 VAL A C 1
ATOM 1848 O O . VAL A 1 259 ? -19.303 -9.352 15.919 1.00 91.88 259 VAL A O 1
ATOM 1851 N N . VAL A 1 260 ? -18.492 -7.872 14.422 1.00 92.44 260 VAL A N 1
ATOM 1852 C CA . VAL A 1 260 ? -19.644 -6.958 14.386 1.00 92.44 260 VAL A CA 1
ATOM 1853 C C . VAL A 1 260 ? -20.971 -7.692 14.198 1.00 92.44 260 VAL A C 1
ATOM 1855 O O . VAL A 1 260 ? -21.963 -7.321 14.821 1.00 92.44 260 VAL A O 1
ATOM 1858 N N . ARG A 1 261 ? -21.001 -8.765 13.401 1.00 91.69 261 ARG A N 1
ATOM 1859 C CA . ARG A 1 261 ? -22.223 -9.555 13.174 1.00 91.69 261 ARG A CA 1
ATOM 1860 C C . ARG A 1 261 ? -22.721 -10.296 14.409 1.00 91.69 261 ARG A C 1
ATOM 1862 O O . ARG A 1 261 ? -23.890 -10.662 14.463 1.00 91.69 261 ARG A O 1
ATOM 1869 N N . SER A 1 262 ? -21.833 -10.549 15.363 1.00 89.56 262 SER A N 1
ATOM 1870 C CA . SER A 1 262 ? -22.150 -11.222 16.621 1.00 89.56 262 SER A CA 1
ATOM 1871 C C . SER A 1 262 ? -22.496 -10.244 17.751 1.00 89.56 262 SER A C 1
ATOM 1873 O O . SER A 1 262 ? -22.849 -10.682 18.851 1.00 89.56 262 SER A O 1
ATOM 1875 N N . LEU A 1 263 ? -22.380 -8.934 17.501 1.00 92.31 263 LEU A N 1
ATOM 1876 C CA . LEU A 1 263 ? -22.702 -7.887 18.465 1.00 92.31 263 LEU A CA 1
ATOM 1877 C C . LEU A 1 263 ? -24.206 -7.566 18.444 1.00 92.31 263 LEU A C 1
ATOM 1879 O O . LEU A 1 263 ? -24.865 -7.759 17.419 1.00 92.31 263 LEU A O 1
ATOM 1883 N N . PRO A 1 264 ? -24.775 -7.057 19.554 1.00 89.62 264 PRO A N 1
ATOM 1884 C CA . PRO A 1 264 ? -26.200 -6.760 19.629 1.00 89.62 264 PRO A CA 1
ATOM 1885 C C . PRO A 1 264 ? -26.648 -5.760 18.546 1.00 89.62 264 PRO A C 1
ATOM 1887 O O . PRO A 1 264 ? -26.062 -4.672 18.436 1.00 89.62 264 PRO A O 1
ATOM 1890 N N . PRO A 1 265 ? -27.703 -6.075 17.770 1.00 84.94 265 PRO A N 1
ATOM 1891 C CA . PRO A 1 265 ? -28.235 -5.167 16.759 1.00 84.94 265 PRO A CA 1
ATOM 1892 C C . PRO A 1 265 ? -28.609 -3.807 17.360 1.00 84.94 265 PRO A C 1
ATOM 1894 O O . PRO A 1 265 ? -29.122 -3.729 18.473 1.00 84.94 265 PRO A O 1
ATOM 1897 N N . GLY A 1 266 ? -28.346 -2.722 16.630 1.00 84.69 266 GLY A N 1
ATOM 1898 C CA . GLY A 1 266 ? -28.649 -1.356 17.078 1.00 84.69 266 GLY A CA 1
ATOM 1899 C C . GLY A 1 266 ? -27.628 -0.739 18.041 1.00 84.69 266 GLY A C 1
ATOM 1900 O O . GLY A 1 266 ? -27.715 0.455 18.304 1.00 84.69 266 GLY A O 1
ATOM 1901 N N . THR A 1 267 ? -26.642 -1.511 18.515 1.00 90.94 267 THR A N 1
ATOM 1902 C CA . THR A 1 267 ? -25.520 -0.991 19.323 1.00 90.94 267 THR A CA 1
ATOM 1903 C C . THR A 1 267 ? -24.264 -0.719 18.500 1.00 90.94 267 THR A C 1
ATOM 1905 O O . THR A 1 267 ? -23.306 -0.152 19.007 1.00 90.94 267 THR A O 1
ATOM 1908 N N . VAL A 1 268 ? -24.230 -1.142 17.234 1.00 93.69 268 VAL A N 1
ATOM 1909 C CA . VAL A 1 268 ? -23.079 -0.941 16.352 1.00 93.69 268 VAL A CA 1
ATOM 1910 C C . VAL A 1 268 ? -23.326 0.273 15.472 1.00 93.69 268 VAL A C 1
ATOM 1912 O O . VAL A 1 268 ? -24.180 0.252 14.586 1.00 93.69 268 VAL A O 1
ATOM 1915 N N . HIS A 1 269 ? -22.530 1.313 15.685 1.00 94.06 269 HIS A N 1
ATOM 1916 C CA . HIS A 1 269 ? -22.565 2.532 14.893 1.00 94.06 269 HIS A CA 1
ATOM 1917 C C . HIS A 1 269 ? -21.319 2.600 14.019 1.00 94.06 269 HIS A C 1
ATOM 1919 O O . HIS A 1 269 ? -20.196 2.673 14.516 1.00 94.06 269 HIS A O 1
ATOM 1925 N N . HIS A 1 270 ? -21.513 2.553 12.704 1.00 94.88 270 HIS A N 1
ATOM 1926 C CA . HIS A 1 270 ? -20.433 2.764 11.747 1.00 94.88 270 HIS A CA 1
ATOM 1927 C C . HIS A 1 270 ? -20.034 4.244 11.727 1.00 94.88 270 HIS A C 1
ATOM 1929 O O . HIS A 1 270 ? -20.893 5.116 11.621 1.00 94.88 270 HIS A O 1
ATOM 1935 N N . VAL A 1 271 ? -18.735 4.518 11.863 1.00 94.69 271 VAL A N 1
ATOM 1936 C CA . VAL A 1 271 ? -18.188 5.882 11.920 1.00 94.69 271 VAL A CA 1
ATOM 1937 C C . VAL A 1 271 ? -17.571 6.270 10.580 1.00 94.69 271 VAL A C 1
ATOM 1939 O O . VAL A 1 271 ? -17.893 7.311 10.016 1.00 94.69 271 VAL A O 1
ATOM 1942 N N . VAL A 1 272 ? -16.643 5.452 10.075 1.00 94.50 272 VAL A N 1
ATOM 1943 C CA . VAL A 1 272 ? -15.956 5.698 8.800 1.00 94.50 272 VAL A CA 1
ATOM 1944 C C . VAL A 1 272 ? -15.390 4.398 8.229 1.00 94.50 272 VAL A C 1
ATOM 1946 O O . VAL A 1 272 ? -14.981 3.503 8.969 1.00 94.50 272 VAL A O 1
ATOM 1949 N N . SER A 1 273 ? -15.344 4.303 6.900 1.00 92.44 273 SER A N 1
ATOM 1950 C CA . SER A 1 273 ? -14.603 3.271 6.168 1.00 92.44 273 SER A CA 1
ATOM 1951 C C . SER A 1 273 ? -13.521 3.933 5.330 1.00 92.44 273 SER A C 1
ATOM 1953 O O . SER A 1 273 ? -13.802 4.889 4.610 1.00 92.44 273 SER A O 1
ATOM 1955 N N . ALA A 1 274 ? -12.295 3.425 5.390 1.00 89.38 274 ALA A N 1
ATOM 1956 C CA . ALA A 1 274 ? -11.204 3.901 4.549 1.00 89.38 274 ALA A CA 1
ATOM 1957 C C . ALA A 1 274 ? -10.165 2.800 4.351 1.00 89.38 274 ALA A C 1
ATOM 1959 O O . ALA A 1 274 ? -9.807 2.108 5.304 1.00 89.38 274 ALA A O 1
ATOM 1960 N N . ASN A 1 275 ? -9.630 2.674 3.132 1.00 86.75 275 ASN A N 1
ATOM 1961 C CA . ASN A 1 275 ? -8.481 1.810 2.844 1.00 86.75 275 ASN A CA 1
ATOM 1962 C C . ASN A 1 275 ? -8.660 0.352 3.318 1.00 86.75 275 ASN A C 1
ATOM 1964 O O . ASN A 1 275 ? -7.750 -0.220 3.920 1.00 86.75 275 ASN A O 1
ATOM 1968 N N . GLY A 1 276 ? -9.846 -0.227 3.096 1.00 84.12 276 GLY A N 1
ATOM 1969 C CA . GLY A 1 276 ? -10.173 -1.601 3.511 1.00 84.12 276 GLY A CA 1
ATOM 1970 C C . GLY A 1 276 ? -10.306 -1.789 5.025 1.00 84.12 276 GLY A C 1
ATOM 1971 O O . GLY A 1 276 ? -10.154 -2.901 5.520 1.00 84.12 276 GLY A O 1
ATOM 1972 N N . ARG A 1 277 ? -10.521 -0.702 5.773 1.00 90.25 277 ARG A N 1
ATOM 1973 C CA . ARG A 1 277 ? -10.704 -0.719 7.225 1.00 90.25 277 ARG A CA 1
ATOM 1974 C C . ARG A 1 277 ? -11.981 0.000 7.609 1.00 90.25 277 ARG A C 1
ATOM 1976 O O . ARG A 1 277 ? -12.378 0.965 6.950 1.00 90.25 277 ARG A O 1
ATOM 1983 N N . HIS A 1 278 ? -12.564 -0.430 8.715 1.00 93.69 278 HIS A N 1
ATOM 1984 C CA . HIS A 1 278 ? -13.824 0.080 9.230 1.00 93.69 278 HIS A CA 1
ATOM 1985 C C . HIS A 1 278 ? -13.658 0.493 10.689 1.00 93.69 278 HIS A C 1
ATOM 1987 O O . HIS A 1 278 ? -13.077 -0.248 11.481 1.00 93.69 278 HIS A O 1
ATOM 1993 N N . LEU A 1 279 ? -14.160 1.675 11.037 1.00 95.81 279 LEU A N 1
ATOM 1994 C CA . LEU A 1 279 ? -14.264 2.138 12.416 1.00 95.81 279 LEU A CA 1
ATOM 1995 C C . LEU A 1 279 ? -15.721 2.049 12.864 1.00 95.81 279 LEU A C 1
ATOM 1997 O O . LEU A 1 279 ? -16.596 2.664 12.251 1.00 95.81 279 LEU A O 1
ATOM 2001 N N . TYR A 1 280 ? -15.951 1.331 13.957 1.00 96.25 280 TYR A N 1
ATOM 2002 C CA . TYR A 1 280 ? -17.244 1.229 14.622 1.00 96.25 280 TYR A CA 1
ATOM 2003 C C . TYR A 1 280 ? -17.160 1.759 16.052 1.00 96.25 280 TYR A C 1
ATOM 2005 O O . TYR A 1 280 ? -16.094 1.744 16.669 1.00 96.25 280 TYR A O 1
ATOM 2013 N N . SER A 1 281 ? -18.299 2.190 16.578 1.00 95.94 281 SER A N 1
ATOM 2014 C CA . SER A 1 281 ? -18.491 2.621 17.960 1.00 95.94 281 SER A CA 1
ATOM 2015 C C . SER A 1 281 ? -19.702 1.911 18.559 1.00 95.94 281 SER A C 1
ATOM 2017 O O . SER A 1 281 ? -20.693 1.690 17.859 1.00 95.94 281 SER A O 1
ATOM 2019 N N . ASN A 1 282 ? -19.644 1.589 19.852 1.00 94.88 282 ASN A N 1
ATOM 2020 C CA . ASN A 1 282 ? -20.791 1.042 20.589 1.00 94.88 282 ASN A CA 1
ATOM 2021 C C . ASN A 1 282 ? -21.837 2.110 20.974 1.00 94.88 282 ASN A C 1
ATOM 2023 O O . ASN A 1 282 ? -22.894 1.803 21.522 1.00 94.88 282 ASN A O 1
ATOM 2027 N N . ARG A 1 283 ? -21.526 3.387 20.725 1.00 92.00 283 ARG A N 1
ATOM 2028 C CA . ARG A 1 283 ? -22.401 4.540 20.963 1.00 92.00 283 ARG A CA 1
ATOM 2029 C C . ARG A 1 283 ? -22.517 5.376 19.700 1.00 92.00 283 ARG A C 1
ATOM 2031 O O . ARG A 1 283 ? -21.520 5.571 19.003 1.00 92.00 283 ARG A O 1
ATOM 2038 N N . ALA A 1 284 ? -23.711 5.898 19.438 1.00 84.06 284 ALA A N 1
ATOM 2039 C CA . ALA A 1 284 ? -23.921 6.853 18.362 1.00 84.06 284 ALA A CA 1
ATOM 2040 C C . ALA A 1 284 ? -23.073 8.108 18.606 1.00 84.06 284 ALA A C 1
ATOM 2042 O O . ALA A 1 284 ? -22.989 8.601 19.734 1.00 84.06 284 ALA A O 1
ATOM 2043 N N . ASP A 1 285 ? -22.467 8.638 17.545 1.00 74.00 285 ASP A N 1
ATOM 2044 C CA . ASP A 1 285 ? -21.924 9.989 17.595 1.00 74.00 285 ASP A CA 1
ATOM 2045 C C . ASP A 1 285 ? -23.089 10.962 17.822 1.00 74.00 285 ASP A C 1
ATOM 2047 O O . ASP A 1 285 ? -24.129 10.865 17.163 1.00 74.00 285 ASP A O 1
ATOM 2051 N N . ALA A 1 286 ? -22.922 11.928 18.728 1.00 57.03 286 ALA A N 1
ATOM 2052 C CA . ALA A 1 286 ? -23.760 13.116 18.677 1.00 57.03 286 ALA A CA 1
ATOM 2053 C C . ALA A 1 286 ? -23.518 13.751 17.301 1.00 57.03 286 ALA A C 1
ATOM 2055 O O . ALA A 1 286 ? -22.367 14.020 16.948 1.00 57.03 286 ALA A O 1
ATOM 2056 N N . GLY A 1 287 ? -24.572 13.905 16.495 1.00 44.16 287 GLY A N 1
ATOM 2057 C CA . GLY A 1 287 ? -24.465 14.499 15.163 1.00 44.16 287 GLY A CA 1
ATOM 2058 C C . GLY A 1 287 ? -23.726 15.845 15.202 1.00 44.16 287 GLY A C 1
ATOM 2059 O O . GLY A 1 287 ? -23.643 16.469 16.265 1.00 44.16 287 GLY A O 1
ATOM 2060 N N . PRO A 1 288 ? -23.169 16.307 14.066 1.00 38.19 288 PRO A N 1
ATOM 2061 C CA . PRO A 1 288 ? -22.499 17.601 14.026 1.00 38.19 288 PRO A CA 1
ATOM 2062 C C . PRO A 1 288 ? -23.434 18.672 14.609 1.00 38.19 288 PRO A C 1
ATOM 2064 O O . PRO A 1 288 ? -24.633 18.624 14.321 1.00 38.19 288 PRO A O 1
ATOM 2067 N N . PRO A 1 289 ? -22.931 19.615 15.432 1.00 34.34 289 PRO A N 1
ATOM 2068 C CA . PRO A 1 289 ? -23.767 20.686 15.948 1.00 34.34 289 PRO A CA 1
ATOM 2069 C C . PRO A 1 289 ? -24.395 21.401 14.753 1.00 34.34 289 PRO A C 1
ATOM 2071 O O . PRO A 1 289 ? -23.685 21.921 13.889 1.00 34.34 289 PRO A O 1
ATOM 2074 N N . THR A 1 290 ? -25.724 21.366 14.682 1.00 37.22 290 THR A N 1
ATOM 2075 C CA . THR A 1 290 ? -26.500 22.192 13.763 1.00 37.22 290 THR A CA 1
ATOM 2076 C C . THR A 1 290 ? -26.095 23.637 14.023 1.00 37.22 290 THR A C 1
ATOM 2078 O O . THR A 1 290 ? -26.331 24.148 15.120 1.00 37.22 290 THR A O 1
ATOM 2081 N N . ARG A 1 291 ? -25.396 24.243 13.061 1.00 35.78 291 ARG A N 1
ATOM 2082 C CA . ARG A 1 291 ? -25.175 25.689 13.032 1.00 35.78 291 ARG A CA 1
ATOM 2083 C C . ARG A 1 291 ? -26.449 26.393 12.608 1.00 35.78 291 ARG A C 1
ATOM 2085 O O . ARG A 1 291 ? -27.132 25.840 11.717 1.00 35.78 291 ARG A O 1
#

Secondary structure (DSSP, 8-state):
--SHHHHHHHHHHHHHHHHGGGS-S-SS-HHHHHHHHHHHHHHHHHTT-TTPPPHHHHHHHHHHHHHHHHHHHHHHHTTSS---TTTTTTT-HHHHHHHHTTPPPP---HHHHHHHHHHHHHHHHHHHHHHHHHHHTT-HHHHHHHHHHHHHHHHHHHHHHHHHHHHHH--HHHHHHHHTT--TT-EEEEES-GGGGHHHHHHH-S--EEESGGGSTTHHHHTSGGGGGTEE-HHHHHHHHHSSS-EEEEE-S-TTTSGGGGSPTTS-EEEEEETTEEEEESSPPPPPP--

Foldseek 3Di:
DPLVVLLVVLVVLVVCVVVVVPDPDDDPRPNVVVVVVLVVLLVCVVVVHPPRDQLLSSLVSLLVVLVVLLVQLVCLLVVVDDDDQCPVVVVDVVQVLCVVVVHHAQDDPSVLCNVLSVQLNVLSVVLNVQSVVCSVVSPNVVNVVSSVVSVVSNVVSVVSVVVVVVQLLDCVVVLVLCVVPDDPQEAEEEEDDCVSVVVSCVSVVDQHAYENNCRDPCVVVCPDPVNPVRYDYLVVVQVVLPDPHKYKYKYLGDPVPDSVVVHDPPQWDWRDDGSSITIIMSDDDPPDPDD

Radius of gyration: 26.5 Å; chains: 1; bounding box: 70×44×66 Å

Sequence (291 aa):
MRGVPIAVAAVAGVLCFTALGTAPFVDPPEGFHAALLAARAWDDALRRGPGAPRAGVLLVPPLVVFAAAAVLLGGAATGALTIPSGSLATVDVATRNLAARGGTPPSAPAHEWAPIVGSAAIIFGAATVSLVICTWRRALAPGLVTALAAMLAFLPVAGQGMAQFARTRSVAPIAAALLARLAPGDVVVHEGALENSGALLIALARPVRVVGGLQSNLAFGATLPDARDVFWDDDRMRAEWTAPGRQFLVSVVDPERSVVRSLPPGTVHHVVSANGRHLYSNRADAGPPTR